Protein AF-A0A813Q2K4-F1 (afdb_monomer_lite)

Secondary structure (DSSP, 8-state):
-------HHHHHHHHHHHHHHHHHHHHHHHHHHHHHHHHHHHHHHHHT---------------------------GGGGHHHHHHHHHHHHHHHHS---EEEEEETTEEEEEETT--STT-TTSHHHHHHHHHHHHHHHS-S--TT--EEEEEEE-S--HHHHHHHHHHHHHHHHHTT-EEEES---TTSTTT-S-SSGGGTB--S-SS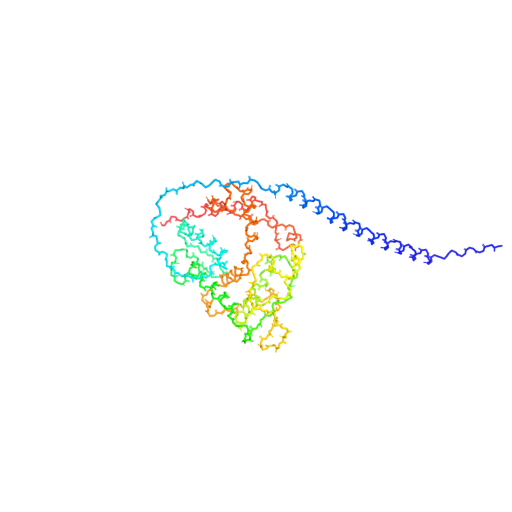PPPS---SSSEEEEEE-GGGTTSPPPPGGGTTS-HHHHHHHHHHHHT-B-HHHHHHHHHHHHHH-SSSSGGGS-S--------THHHHTTSSS----HHHHHHHHHHHHHHTT----

pLDDT: mean 76.27, std 19.66, range [30.8, 98.38]

Organism: NCBI:txid392033

Radius of gyration: 27.48 Å; chains: 1; bounding box: 52×114×57 Å

Foldseek 3Di:
DDDDDDPPVVVVVVVVVVVVVVVVVVVVVVVVVVVVVVVVVVVVVVVVDDDDDDDDDDDDDDDDDDPPDDDPPDPCVLCVLVVVVPVLVVVVLVVPPFDWDWDDDDVDIDIQGSPPPDPLRCPDPVLLVVLLVVQQCLQEPPDPPQFAAEEEDAADADDDVRLLLLVLQSSLVCVLVSHHYAYDASHDNCVVPDVDSDPCVFAPGSHPDDDDPDADPPRYHYDYSDPPPLPDGRHDPSCPSPDSVSSSVSSSCSRNHGDPVNVVVVLVVQLVPDVVSGPSVVPPDDDDDFDDDPCVVVCVDVDRDDPVVVVVVVVCVVVVVPPDDD

Structure (mmCIF, N/CA/C/O backbone):
data_AF-A0A813Q2K4-F1
#
_entry.id   AF-A0A813Q2K4-F1
#
loop_
_atom_site.group_PDB
_atom_site.id
_atom_site.type_symbol
_atom_site.label_atom_id
_atom_site.label_alt_id
_atom_site.label_comp_id
_atom_site.label_asym_id
_atom_site.label_entity_id
_atom_site.label_seq_id
_atom_site.pdbx_PDB_ins_code
_atom_site.Cartn_x
_atom_site.Cartn_y
_atom_site.Cartn_z
_atom_site.occupancy
_atom_site.B_iso_or_equiv
_atom_site.auth_seq_id
_atom_site.auth_comp_id
_atom_site.auth_asym_id
_atom_site.auth_atom_id
_atom_site.pdbx_PDB_model_num
ATOM 1 N N . MET A 1 1 ? 4.655 83.644 -8.625 1.00 42.28 1 MET A N 1
ATOM 2 C CA . MET A 1 1 ? 5.611 82.621 -8.145 1.00 42.28 1 MET A CA 1
ATOM 3 C C . MET A 1 1 ? 4.819 81.342 -7.860 1.00 42.28 1 MET A C 1
ATOM 5 O O . MET A 1 1 ? 4.128 81.280 -6.854 1.00 42.28 1 MET A O 1
ATOM 9 N N . LYS A 1 2 ? 4.756 80.390 -8.806 1.00 43.19 2 LYS A N 1
ATOM 10 C CA . LYS A 1 2 ? 3.953 79.158 -8.662 1.00 43.19 2 LYS A CA 1
ATOM 11 C C . LYS A 1 2 ? 4.807 78.075 -7.997 1.00 43.19 2 LYS A C 1
ATOM 13 O O . LYS A 1 2 ? 5.746 77.581 -8.610 1.00 43.19 2 LYS A O 1
ATOM 18 N N . TYR A 1 3 ? 4.485 77.729 -6.753 1.00 45.16 3 TYR A N 1
ATOM 19 C CA . TYR A 1 3 ? 5.110 76.622 -6.030 1.00 45.16 3 TYR A CA 1
ATOM 20 C C . TYR A 1 3 ? 4.534 75.290 -6.519 1.00 45.16 3 TYR A C 1
ATOM 22 O O . TYR A 1 3 ? 3.361 74.994 -6.309 1.00 45.16 3 TYR A O 1
ATOM 30 N N . PHE A 1 4 ? 5.369 74.483 -7.172 1.00 54.16 4 PHE A N 1
ATOM 31 C CA . PHE A 1 4 ? 5.045 73.111 -7.556 1.00 54.16 4 PHE A CA 1
ATOM 32 C C . PHE A 1 4 ? 5.663 72.167 -6.518 1.00 54.16 4 PHE A C 1
ATOM 34 O O . PHE A 1 4 ? 6.832 71.793 -6.607 1.00 54.16 4 PHE A O 1
ATOM 41 N N . ILE A 1 5 ? 4.899 71.822 -5.480 1.00 54.41 5 ILE A N 1
ATOM 42 C CA . ILE A 1 5 ? 5.336 70.864 -4.456 1.00 54.41 5 ILE A CA 1
ATOM 43 C C . ILE A 1 5 ? 5.187 69.456 -5.040 1.00 54.41 5 ILE A C 1
ATOM 45 O O . ILE A 1 5 ? 4.099 68.888 -5.113 1.00 54.41 5 ILE A O 1
ATOM 49 N N . ARG A 1 6 ? 6.305 68.892 -5.501 1.00 56.72 6 ARG A N 1
ATOM 50 C CA . ARG A 1 6 ? 6.376 67.538 -6.060 1.00 56.72 6 ARG A CA 1
ATOM 51 C C . ARG A 1 6 ? 6.366 66.513 -4.922 1.00 56.72 6 ARG A C 1
ATOM 53 O O . ARG A 1 6 ? 7.401 66.214 -4.330 1.00 56.72 6 ARG A O 1
ATOM 60 N N . ASN A 1 7 ? 5.188 65.977 -4.616 1.00 69.12 7 ASN A N 1
ATOM 61 C CA . ASN A 1 7 ? 4.985 65.018 -3.531 1.00 69.12 7 ASN A CA 1
ATOM 62 C C . ASN A 1 7 ? 5.489 63.609 -3.919 1.00 69.12 7 ASN A C 1
ATOM 64 O O . ASN A 1 7 ? 4.742 62.776 -4.434 1.00 69.12 7 ASN A O 1
ATOM 68 N N . ARG A 1 8 ? 6.787 63.347 -3.701 1.00 78.12 8 ARG A N 1
ATOM 69 C CA . ARG A 1 8 ? 7.452 62.064 -4.022 1.00 78.12 8 ARG A CA 1
ATOM 70 C C . ARG A 1 8 ? 6.848 60.853 -3.293 1.00 78.12 8 ARG A C 1
ATOM 72 O O . ARG A 1 8 ? 6.952 59.738 -3.797 1.00 78.12 8 ARG A O 1
ATOM 79 N N . SER A 1 9 ? 6.193 61.066 -2.150 1.00 83.25 9 SER A N 1
ATOM 80 C CA . SER A 1 9 ? 5.537 59.997 -1.383 1.00 83.25 9 SER A CA 1
ATOM 81 C C . SER A 1 9 ? 4.355 59.391 -2.149 1.00 83.25 9 SER A C 1
ATOM 83 O O . SER A 1 9 ? 4.248 58.172 -2.282 1.00 83.25 9 SER A O 1
ATOM 85 N N . LEU A 1 10 ? 3.531 60.245 -2.766 1.00 82.81 10 LEU A N 1
ATOM 86 C CA . LEU A 1 10 ? 2.354 59.811 -3.516 1.00 82.81 10 LEU A CA 1
ATOM 87 C C . LEU A 1 10 ? 2.738 58.992 -4.760 1.00 82.81 10 LEU A C 1
ATOM 89 O O . LEU A 1 10 ? 2.108 57.979 -5.051 1.00 82.81 10 LEU A O 1
ATOM 93 N N . GLN A 1 11 ? 3.819 59.372 -5.453 1.00 85.56 11 GLN A N 1
ATOM 94 C CA . GLN A 1 11 ? 4.309 58.620 -6.616 1.00 85.56 11 GLN A CA 1
ATOM 95 C C . GLN A 1 11 ? 4.786 57.207 -6.246 1.00 85.56 11 GLN A C 1
ATOM 97 O O . GLN A 1 11 ? 4.510 56.263 -6.979 1.00 85.56 11 GLN A O 1
ATOM 102 N N . SER A 1 12 ? 5.447 57.037 -5.097 1.00 88.00 12 SER A N 1
ATOM 103 C CA . SER A 1 12 ? 5.912 55.721 -4.632 1.00 88.00 12 SER A CA 1
ATOM 104 C C . SER A 1 12 ? 4.751 54.775 -4.300 1.00 88.00 12 SER A C 1
ATOM 106 O O . SER A 1 12 ? 4.778 53.598 -4.661 1.00 88.00 12 SER A O 1
ATOM 108 N N . ILE A 1 13 ? 3.692 55.296 -3.670 1.00 90.56 13 ILE A N 1
ATOM 109 C CA . ILE A 1 13 ? 2.489 54.517 -3.341 1.00 90.56 13 ILE A CA 1
ATOM 110 C C . ILE A 1 13 ? 1.765 54.075 -4.618 1.00 90.56 13 ILE A C 1
ATOM 112 O O . ILE A 1 13 ? 1.424 52.901 -4.750 1.00 90.56 13 ILE A O 1
ATOM 116 N N . ILE A 1 14 ? 1.600 54.982 -5.585 1.00 91.94 14 ILE A N 1
ATOM 117 C CA . ILE A 1 14 ? 0.951 54.674 -6.867 1.00 91.94 14 ILE A CA 1
ATOM 118 C C . ILE A 1 14 ? 1.717 53.575 -7.620 1.00 91.94 14 ILE A C 1
ATOM 120 O O . ILE A 1 14 ? 1.101 52.628 -8.101 1.00 91.94 14 ILE A O 1
ATOM 124 N N . ILE A 1 15 ? 3.054 53.636 -7.661 1.00 93.25 15 ILE A N 1
ATOM 125 C CA . ILE A 1 15 ? 3.877 52.612 -8.328 1.00 93.25 15 ILE A CA 1
ATOM 126 C C . ILE A 1 15 ? 3.690 51.233 -7.681 1.00 93.25 15 ILE A C 1
ATOM 128 O O . ILE A 1 15 ? 3.542 50.241 -8.393 1.00 93.25 15 ILE A O 1
ATOM 132 N N . LYS A 1 16 ? 3.647 51.153 -6.344 1.00 91.94 16 LYS A N 1
ATOM 133 C CA . LYS A 1 16 ? 3.439 49.879 -5.635 1.00 91.94 16 LYS A CA 1
ATOM 134 C C . LYS A 1 16 ? 2.059 49.275 -5.902 1.00 91.94 16 LYS A C 1
ATOM 136 O O . LYS A 1 16 ? 1.962 48.066 -6.091 1.00 91.94 16 LYS A O 1
ATOM 141 N N . ILE A 1 17 ? 1.015 50.104 -5.958 1.00 93.94 17 ILE A N 1
ATOM 142 C CA . ILE A 1 17 ? -0.349 49.652 -6.276 1.00 93.94 17 ILE A CA 1
ATOM 143 C C . ILE A 1 17 ? -0.414 49.120 -7.712 1.00 93.94 17 ILE A C 1
ATOM 145 O O . ILE A 1 17 ? -0.956 48.040 -7.937 1.00 93.94 17 ILE A O 1
ATOM 149 N N . ILE A 1 18 ? 0.191 49.829 -8.670 1.00 95.50 18 ILE A N 1
ATOM 150 C CA . ILE A 1 18 ? 0.232 49.402 -10.075 1.00 95.50 18 ILE A CA 1
ATOM 151 C C . ILE A 1 18 ? 0.963 48.060 -10.215 1.00 95.50 18 ILE A C 1
ATOM 153 O O . ILE A 1 18 ? 0.447 47.155 -10.864 1.00 95.50 18 ILE A O 1
ATOM 157 N N . PHE A 1 19 ? 2.118 47.887 -9.562 1.00 93.88 19 PHE A N 1
ATOM 158 C CA . PHE A 1 19 ? 2.844 46.611 -9.582 1.00 93.88 19 PHE A CA 1
ATOM 159 C C . PHE A 1 19 ? 2.038 45.460 -8.966 1.00 93.88 19 PHE A C 1
ATOM 161 O O . PHE A 1 19 ? 2.040 44.356 -9.509 1.00 93.88 19 PHE A O 1
ATOM 168 N N . GLY A 1 20 ? 1.321 45.716 -7.867 1.00 93.94 20 GLY A N 1
ATOM 169 C CA . GLY A 1 20 ? 0.436 44.728 -7.249 1.00 93.94 20 GLY A CA 1
ATOM 170 C C . GLY A 1 20 ? -0.695 44.289 -8.183 1.00 93.94 20 GLY A C 1
ATOM 171 O O . GLY A 1 20 ? -0.925 43.093 -8.343 1.00 93.94 20 GLY A O 1
ATOM 172 N N . LEU A 1 21 ? -1.349 45.245 -8.852 1.00 94.56 21 LEU A N 1
ATOM 173 C CA . LEU A 1 21 ? -2.427 44.966 -9.804 1.00 94.56 21 LEU A CA 1
ATOM 174 C C . LEU A 1 21 ? -1.933 44.202 -11.037 1.00 94.56 21 LEU A C 1
ATOM 176 O O . LEU A 1 21 ? -2.581 43.246 -11.452 1.00 94.56 21 LEU A O 1
ATOM 180 N N . ILE A 1 22 ? -0.774 44.569 -11.593 1.00 95.56 22 ILE A N 1
ATOM 181 C CA . ILE A 1 22 ? -0.186 43.857 -12.738 1.00 95.56 22 ILE A CA 1
ATOM 182 C C . ILE A 1 22 ? 0.143 42.410 -12.359 1.00 95.56 22 ILE A C 1
ATOM 184 O O . ILE A 1 22 ? -0.205 41.495 -13.099 1.00 95.56 22 ILE A O 1
ATOM 188 N N . SER A 1 23 ? 0.764 42.194 -11.195 1.00 92.94 23 SER A N 1
ATOM 189 C CA . SER A 1 23 ? 1.084 40.847 -10.710 1.00 92.94 23 SER A CA 1
ATOM 190 C C . SER A 1 23 ? -0.177 39.990 -10.552 1.00 92.94 23 SER A C 1
ATOM 192 O O . SER A 1 23 ? -0.227 38.859 -11.028 1.00 92.94 23 SER A O 1
ATOM 194 N N . PHE A 1 24 ? -1.234 40.558 -9.964 1.00 92.44 24 PHE A N 1
ATOM 195 C CA . PHE A 1 24 ? -2.515 39.875 -9.788 1.00 92.44 24 PHE A CA 1
ATOM 196 C C . PHE A 1 24 ? -3.165 39.491 -11.127 1.00 92.44 24 PHE A C 1
ATOM 198 O O . PHE A 1 24 ? -3.591 38.352 -11.298 1.00 92.44 24 PHE A O 1
ATOM 205 N N . VAL A 1 25 ? -3.187 40.406 -12.103 1.00 95.00 25 VAL A N 1
ATOM 206 C CA . VAL A 1 25 ? -3.738 40.132 -13.441 1.00 95.00 25 VAL A CA 1
ATOM 207 C C . VAL A 1 25 ? -2.936 39.048 -14.163 1.00 95.00 25 VAL A C 1
ATOM 209 O O . VAL A 1 25 ? -3.530 38.174 -14.786 1.00 95.00 25 VAL A O 1
ATOM 212 N N . LEU A 1 26 ? -1.604 39.061 -14.059 1.00 91.81 26 LEU A N 1
ATOM 213 C CA . LEU A 1 26 ? -0.757 38.053 -14.703 1.00 91.81 26 LEU A CA 1
ATOM 214 C C . LEU A 1 26 ? -0.994 36.645 -14.145 1.00 91.81 26 LEU A C 1
ATOM 216 O O . LEU A 1 26 ? -1.037 35.701 -14.930 1.00 91.81 26 LEU A O 1
ATOM 220 N N . VAL A 1 27 ? -1.198 36.502 -12.831 1.00 90.81 27 VAL A N 1
ATOM 221 C CA . VAL A 1 27 ? -1.543 35.208 -12.212 1.00 90.81 27 VAL A CA 1
ATOM 222 C C . VAL A 1 27 ? -2.887 34.701 -12.740 1.00 90.81 27 VAL A C 1
ATOM 224 O O . VAL A 1 27 ? -2.963 33.578 -13.225 1.00 90.81 27 VAL A O 1
ATOM 227 N N . PHE A 1 28 ? -3.916 35.554 -12.756 1.00 90.31 28 PHE A N 1
ATOM 228 C CA . PHE A 1 28 ? -5.240 35.175 -13.264 1.00 90.31 28 PHE A CA 1
ATOM 229 C C . PHE A 1 28 ? -5.233 34.794 -14.749 1.00 90.31 28 PHE A C 1
ATOM 231 O O . PHE A 1 28 ? -5.883 33.828 -15.141 1.00 90.31 28 PHE A O 1
ATOM 238 N N . VAL A 1 29 ? -4.500 35.536 -15.587 1.00 92.81 29 VAL A N 1
ATOM 239 C CA . VAL A 1 29 ? -4.374 35.214 -17.017 1.00 92.81 29 VAL A CA 1
ATOM 240 C C . VAL A 1 29 ? -3.631 33.895 -17.210 1.00 92.81 29 VAL A C 1
ATOM 242 O O . VAL A 1 29 ? -4.026 33.097 -18.055 1.00 92.81 29 VAL A O 1
ATOM 245 N N . PHE A 1 30 ? -2.581 33.639 -16.428 1.00 90.75 30 PHE A N 1
ATOM 246 C CA . PHE A 1 30 ? -1.831 32.390 -16.510 1.00 90.75 30 PHE A CA 1
ATOM 247 C C . PHE A 1 30 ? -2.684 31.179 -16.108 1.00 90.75 30 PHE A C 1
ATOM 249 O O . PHE A 1 30 ? -2.728 30.203 -16.855 1.00 90.75 30 PHE A O 1
ATOM 256 N N . ASP A 1 31 ? -3.425 31.273 -15.001 1.00 84.44 31 ASP A N 1
ATOM 257 C CA . ASP A 1 31 ? -4.338 30.214 -14.552 1.00 84.44 31 ASP A CA 1
ATOM 258 C C . ASP A 1 31 ? -5.446 29.949 -15.586 1.00 84.44 31 ASP A C 1
ATOM 260 O O . ASP A 1 31 ? -5.728 28.797 -15.916 1.00 84.44 31 ASP A O 1
ATOM 264 N N . PHE A 1 32 ? -6.016 31.005 -16.179 1.00 88.19 32 PHE A N 1
ATOM 265 C CA . PHE A 1 32 ? -7.025 30.882 -17.236 1.00 88.19 32 PHE A CA 1
ATOM 266 C C . PHE A 1 32 ? -6.475 30.214 -18.508 1.00 88.19 32 PHE A C 1
ATOM 268 O O . PHE A 1 32 ? -7.148 29.386 -19.126 1.00 88.19 32 PHE A O 1
ATOM 275 N N . LEU A 1 33 ? -5.243 30.545 -18.911 1.00 85.19 33 LEU A N 1
ATOM 276 C CA . LEU A 1 33 ? -4.597 29.926 -20.073 1.00 85.19 33 LEU A CA 1
ATOM 277 C C . LEU A 1 33 ? -4.276 28.444 -19.833 1.00 85.19 33 LEU A C 1
ATOM 279 O O . LEU A 1 33 ? -4.423 27.638 -20.755 1.00 85.19 33 LEU A O 1
ATOM 283 N N . LEU A 1 34 ? -3.876 28.075 -18.613 1.00 79.75 34 LEU A N 1
ATOM 284 C CA . LEU A 1 34 ? -3.659 26.676 -18.242 1.00 79.75 34 LEU A CA 1
ATOM 285 C C . LEU A 1 34 ? -4.965 25.870 -18.262 1.00 79.75 34 LEU A C 1
ATOM 287 O O . LEU A 1 34 ? -4.982 24.774 -18.822 1.00 79.75 34 LEU A O 1
ATOM 291 N N . ASP A 1 35 ? -6.055 26.422 -17.727 1.00 75.12 35 ASP A N 1
ATOM 292 C CA . ASP A 1 35 ? -7.365 25.757 -17.699 1.00 75.12 35 ASP A CA 1
ATOM 293 C C . ASP A 1 35 ? -7.959 25.579 -19.112 1.00 75.12 35 ASP A C 1
ATOM 295 O O . ASP A 1 35 ? -8.450 24.508 -19.477 1.00 75.12 35 ASP A O 1
ATOM 299 N N . SER A 1 36 ? -7.819 26.596 -19.971 1.00 71.81 36 SER A N 1
ATOM 300 C CA . SER A 1 36 ? -8.251 26.530 -21.375 1.00 71.81 36 SER A CA 1
ATOM 301 C C . SER A 1 36 ? -7.486 25.461 -22.176 1.00 71.81 36 SER A C 1
ATOM 303 O O . SER A 1 36 ? -8.092 24.647 -22.877 1.00 71.81 36 SER A O 1
ATOM 305 N N . SER A 1 37 ? -6.159 25.393 -22.008 1.00 73.56 37 SER A N 1
ATOM 306 C CA . SER A 1 37 ? -5.303 24.381 -22.651 1.00 73.56 37 SER A CA 1
ATOM 307 C C . SER A 1 37 ? -5.659 22.950 -22.214 1.00 73.56 37 SER A C 1
ATOM 309 O O . SER A 1 37 ? -5.680 22.012 -23.022 1.00 73.56 37 SER A O 1
ATOM 311 N N . PHE A 1 38 ? -6.008 22.776 -20.936 1.00 61.88 38 PHE A N 1
ATOM 312 C CA . PHE A 1 38 ? -6.406 21.481 -20.389 1.00 61.88 38 PHE A CA 1
ATOM 313 C C . PHE A 1 38 ? -7.757 21.007 -20.953 1.00 61.88 38 PHE A C 1
ATOM 315 O O . PHE A 1 38 ? -7.893 19.850 -21.363 1.00 61.88 38 PHE A O 1
ATOM 322 N N . ASN A 1 39 ? -8.736 21.910 -21.070 1.00 59.56 39 ASN A N 1
ATOM 323 C CA . ASN A 1 39 ? -10.050 21.604 -21.642 1.00 59.56 39 ASN A CA 1
ATOM 324 C C . ASN A 1 39 ? -9.992 21.268 -23.142 1.00 59.56 39 ASN A C 1
ATOM 326 O O . ASN A 1 39 ? -10.680 20.348 -23.598 1.00 59.56 39 ASN A O 1
ATOM 330 N N . GLU A 1 40 ? -9.139 21.947 -23.918 1.00 58.91 40 GLU A N 1
ATOM 331 C CA . GLU A 1 40 ? -8.972 21.638 -25.344 1.00 58.91 40 GLU A CA 1
ATOM 332 C C . GLU A 1 40 ? -8.347 20.248 -25.560 1.00 58.91 40 GLU A C 1
ATOM 334 O O . GLU A 1 40 ? -8.751 19.509 -26.464 1.00 58.91 40 GLU A O 1
ATOM 339 N N . THR A 1 41 ? -7.416 19.851 -24.689 1.00 55.78 41 THR A N 1
ATOM 340 C CA . THR A 1 41 ? -6.766 18.534 -24.748 1.00 55.78 41 THR A CA 1
ATOM 341 C C . THR A 1 41 ? -7.748 17.410 -24.394 1.00 55.78 41 THR A C 1
ATOM 343 O O . THR A 1 41 ? -7.806 16.398 -25.095 1.00 55.78 41 THR A O 1
ATOM 346 N N . ASN A 1 42 ? -8.594 17.607 -23.378 1.00 47.47 42 ASN A N 1
ATOM 347 C CA . ASN A 1 42 ? -9.595 16.615 -22.973 1.00 47.47 42 ASN A CA 1
ATOM 348 C C . ASN A 1 42 ? -10.715 16.419 -24.010 1.00 47.47 42 ASN A C 1
ATOM 350 O O . ASN A 1 42 ? -11.166 15.288 -24.211 1.00 47.47 42 ASN A O 1
ATOM 354 N N . SER A 1 43 ? -11.141 17.472 -24.721 1.00 45.91 43 SER A N 1
ATOM 355 C CA . SER A 1 43 ? -12.192 17.329 -25.746 1.00 45.91 43 SER A CA 1
ATOM 356 C C . SER A 1 43 ? -11.717 16.537 -26.975 1.00 45.91 43 SER A C 1
ATOM 358 O O . SER A 1 43 ? -12.464 15.712 -27.507 1.00 45.91 43 SER A O 1
ATOM 360 N N . LYS A 1 44 ? -10.447 16.700 -27.377 1.00 45.94 44 LYS A N 1
ATOM 361 C CA . LYS A 1 44 ? -9.839 15.936 -28.481 1.00 45.94 44 LYS A CA 1
ATOM 362 C C . LYS A 1 44 ? -9.672 14.453 -28.139 1.00 45.94 44 LYS A C 1
ATOM 364 O O . LYS A 1 44 ? -9.831 13.609 -29.018 1.00 45.94 44 LYS A O 1
ATOM 369 N N . ILE A 1 45 ? -9.419 14.126 -26.871 1.00 46.81 45 ILE A N 1
ATOM 370 C CA . ILE A 1 45 ? -9.319 12.735 -26.400 1.00 46.81 45 ILE A CA 1
ATOM 371 C C . ILE A 1 45 ? -10.696 12.051 -26.403 1.00 46.81 45 ILE A C 1
ATOM 373 O O . ILE A 1 45 ? -10.805 10.904 -26.834 1.00 46.81 45 ILE A O 1
ATOM 377 N N . HIS A 1 46 ? -11.763 12.757 -26.016 1.00 41.97 46 HIS A N 1
ATOM 378 C CA . HIS A 1 46 ? -13.124 12.207 -26.038 1.00 41.97 46 HIS A CA 1
ATOM 379 C C . HIS A 1 46 ? -13.684 11.987 -27.454 1.00 41.97 46 HIS A C 1
ATOM 381 O O . HIS A 1 46 ? -14.428 11.032 -27.667 1.00 41.97 46 HIS A O 1
ATOM 387 N N . LEU A 1 47 ? -13.303 12.812 -28.436 1.00 41.25 47 LEU A N 1
ATOM 388 C CA . LEU A 1 47 ? -13.718 12.645 -29.838 1.00 41.25 47 LEU A CA 1
ATOM 389 C C . LEU A 1 47 ? -13.007 11.488 -30.560 1.00 41.25 47 LEU A C 1
ATOM 391 O O . LEU A 1 47 ? -13.554 10.942 -31.515 1.00 41.25 47 LEU A O 1
ATOM 395 N N . ALA A 1 48 ? -11.822 11.080 -30.099 1.00 40.97 48 ALA A N 1
ATOM 396 C CA . ALA A 1 48 ? -11.098 9.932 -30.651 1.00 40.97 48 ALA A CA 1
ATOM 397 C C . ALA A 1 48 ? -11.565 8.577 -30.078 1.00 40.97 48 ALA A C 1
ATOM 399 O O . ALA A 1 48 ? -11.174 7.526 -30.583 1.00 40.97 48 ALA A O 1
ATOM 400 N N . LEU A 1 49 ? -12.396 8.590 -29.030 1.00 42.31 49 LEU A N 1
ATOM 401 C CA . LEU A 1 49 ? -12.798 7.407 -28.270 1.00 42.31 49 LEU A CA 1
ATOM 402 C C . LEU A 1 49 ? -14.329 7.325 -28.156 1.00 42.31 49 LEU A C 1
ATOM 404 O O . LEU A 1 49 ? -14.913 7.490 -27.086 1.00 42.31 49 LEU A O 1
ATOM 408 N N . SER A 1 50 ? -15.003 7.028 -29.268 1.00 30.80 50 SER A N 1
ATOM 409 C CA . SER A 1 50 ? -16.336 6.413 -29.230 1.00 30.80 50 SER A CA 1
ATOM 410 C C . SER A 1 50 ? -16.490 5.347 -30.317 1.00 30.80 50 SER A C 1
ATOM 412 O O . SER A 1 50 ? -15.947 5.506 -31.410 1.00 30.80 50 SER A O 1
ATOM 414 N N . PRO A 1 51 ? -17.143 4.213 -30.007 1.00 47.03 51 PRO A N 1
ATOM 415 C CA . PRO A 1 51 ? -16.664 2.908 -30.438 1.00 47.03 51 PRO A CA 1
ATOM 416 C C . PRO A 1 51 ? -17.540 2.293 -31.528 1.00 47.03 51 PRO A C 1
ATOM 418 O O . PRO A 1 51 ? -18.762 2.407 -31.511 1.00 47.03 51 PRO A O 1
ATOM 421 N N . ASN A 1 52 ? -16.915 1.529 -32.419 1.00 33.84 52 ASN A N 1
ATOM 422 C CA . ASN A 1 52 ? -17.611 0.521 -33.209 1.00 33.84 52 ASN A CA 1
ATOM 423 C C . ASN A 1 52 ? -16.776 -0.761 -33.169 1.00 33.84 52 ASN A C 1
ATOM 425 O O . ASN A 1 52 ? -16.006 -1.060 -34.077 1.00 33.84 52 ASN A O 1
ATOM 429 N N . ILE A 1 53 ? -16.857 -1.480 -32.048 1.00 38.28 53 ILE A N 1
ATOM 430 C CA . ILE A 1 53 ? -16.249 -2.804 -31.912 1.00 38.28 53 ILE A CA 1
ATOM 431 C C . ILE A 1 53 ? -17.381 -3.788 -31.639 1.00 38.28 53 ILE A C 1
ATOM 433 O O . ILE A 1 53 ? -17.783 -4.017 -30.500 1.00 38.28 53 ILE A O 1
ATOM 437 N N . GLN A 1 54 ? -17.907 -4.361 -32.721 1.00 37.69 54 GLN A N 1
ATOM 438 C CA . GLN A 1 54 ? -18.623 -5.627 -32.661 1.00 37.69 54 GLN A CA 1
ATOM 439 C C . GLN A 1 54 ? -17.611 -6.718 -32.293 1.00 37.69 54 GLN A C 1
ATOM 441 O O . GLN A 1 54 ? -16.710 -7.039 -33.069 1.00 37.69 54 GLN A O 1
ATOM 446 N N . LEU A 1 55 ? -17.739 -7.263 -31.084 1.00 34.47 55 LEU A N 1
ATOM 447 C CA . LEU A 1 55 ? -16.956 -8.408 -30.636 1.00 34.47 55 LEU A CA 1
ATOM 448 C C . LEU A 1 55 ? -17.431 -9.665 -31.381 1.00 34.47 55 LEU A C 1
ATOM 450 O O . LEU A 1 55 ? -18.522 -10.175 -31.133 1.00 34.47 55 LEU A O 1
ATOM 454 N N . ASN A 1 56 ? -16.590 -10.189 -32.273 1.00 34.66 56 ASN A N 1
ATOM 455 C CA . ASN A 1 56 ? -16.746 -11.533 -32.821 1.00 34.66 56 ASN A CA 1
ATOM 456 C C . ASN A 1 56 ? -16.437 -12.564 -31.726 1.00 34.66 56 ASN A C 1
ATOM 458 O O . ASN A 1 56 ? -15.277 -12.799 -31.386 1.00 34.66 56 ASN A O 1
ATOM 462 N N . GLN A 1 57 ? -17.474 -13.210 -31.194 1.00 37.75 57 GLN A N 1
ATOM 463 C CA . GLN A 1 57 ? -17.339 -14.435 -30.410 1.00 37.75 57 GLN A CA 1
ATOM 464 C C . GLN A 1 57 ? -16.912 -15.577 -31.336 1.00 37.75 57 GLN A C 1
ATOM 466 O O . GLN A 1 57 ? -17.722 -16.131 -32.078 1.00 37.75 57 GLN A O 1
ATOM 471 N N . ARG A 1 58 ? -15.633 -15.958 -31.288 1.00 32.00 58 ARG A N 1
ATOM 472 C CA . ARG A 1 58 ? -15.168 -17.214 -31.880 1.00 32.00 58 ARG A CA 1
ATOM 473 C C . ARG A 1 58 ? -15.014 -18.244 -30.767 1.00 32.00 58 ARG A C 1
ATOM 475 O O . ARG A 1 58 ? -14.093 -18.166 -29.964 1.00 32.00 58 ARG A O 1
ATOM 482 N N . SER A 1 59 ? -15.959 -19.180 -30.727 1.00 40.31 59 SER A N 1
ATOM 483 C CA . SER A 1 59 ? -15.930 -20.353 -29.853 1.00 40.31 59 SER A CA 1
ATOM 484 C C . SER A 1 59 ? -14.676 -21.186 -30.118 1.00 40.31 59 SER A C 1
ATOM 486 O O . SER A 1 59 ? -14.500 -21.701 -31.222 1.00 40.31 59 SER A O 1
ATOM 488 N N . SER A 1 60 ? -13.830 -21.350 -29.103 1.00 36.91 60 SER A N 1
ATOM 489 C CA . SER A 1 60 ? -12.827 -22.413 -29.045 1.00 36.91 60 SER A CA 1
ATOM 490 C C . SER A 1 60 ? -13.334 -23.511 -28.115 1.00 36.91 60 SER A C 1
ATOM 492 O O . SER A 1 60 ? -13.293 -23.394 -26.892 1.00 36.91 60 SER A O 1
ATOM 494 N N . THR A 1 61 ? -13.849 -24.575 -28.717 1.00 38.62 61 THR A N 1
ATOM 495 C CA . THR A 1 61 ? -14.169 -25.841 -28.061 1.00 38.62 61 THR A CA 1
ATOM 496 C C . THR A 1 61 ? -12.898 -26.635 -27.760 1.00 38.62 61 THR A C 1
ATOM 498 O O . THR A 1 61 ? -12.093 -26.856 -28.663 1.00 38.62 61 THR A O 1
ATOM 501 N N . ASN A 1 62 ? -12.834 -27.140 -26.525 1.00 37.38 62 ASN A N 1
ATOM 502 C CA . ASN A 1 62 ? -12.337 -28.457 -26.094 1.00 37.38 62 ASN A CA 1
ATOM 503 C C . ASN A 1 62 ? -11.194 -28.493 -25.067 1.00 37.38 62 ASN A C 1
ATOM 505 O O . ASN A 1 62 ? -10.109 -27.957 -25.262 1.00 37.38 62 ASN A O 1
ATOM 509 N N . ASN A 1 63 ? -11.491 -29.292 -24.033 1.00 35.50 63 ASN A N 1
ATOM 510 C CA . ASN A 1 63 ? -10.644 -29.887 -22.998 1.00 35.50 63 ASN A CA 1
ATOM 511 C C . ASN A 1 63 ? -10.265 -29.019 -21.790 1.00 35.50 63 ASN A C 1
ATOM 513 O O . ASN A 1 63 ? -9.095 -28.774 -21.517 1.00 35.50 63 ASN A O 1
ATOM 517 N N . GLN A 1 64 ? -11.269 -28.691 -20.971 1.00 34.72 64 GLN A N 1
ATOM 518 C CA . GLN A 1 64 ? -11.069 -28.471 -19.536 1.00 34.72 64 GLN A CA 1
ATOM 519 C C . GLN A 1 64 ? -11.310 -29.783 -18.780 1.00 34.72 64 GLN A C 1
ATOM 521 O O . GLN A 1 64 ? -12.440 -30.258 -18.663 1.00 34.72 64 GLN A O 1
ATOM 526 N N . GLN A 1 65 ? -10.234 -30.367 -18.250 1.00 34.88 65 GLN A N 1
ATOM 527 C CA . GLN A 1 65 ? -1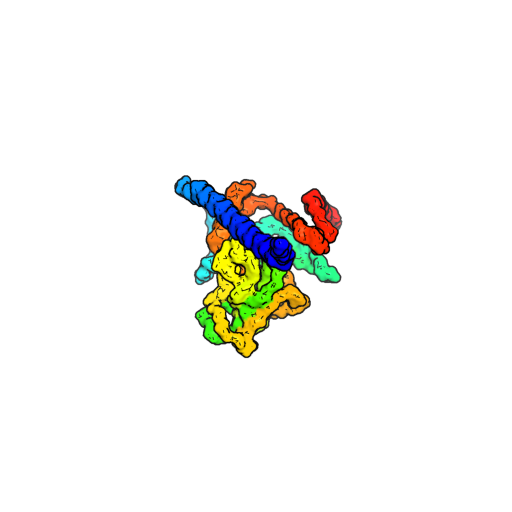0.320 -31.321 -17.147 1.00 34.88 65 GLN A CA 1
ATOM 528 C C . GLN A 1 65 ? -10.985 -30.620 -15.958 1.00 34.88 65 GLN A C 1
ATOM 530 O O . GLN A 1 65 ? -10.537 -29.555 -15.531 1.00 34.88 65 GLN A O 1
ATOM 535 N N . SER A 1 66 ? -12.064 -31.203 -15.430 1.00 35.25 66 SER A N 1
ATOM 536 C CA . SER A 1 66 ? -12.792 -30.623 -14.304 1.00 35.25 66 SER A CA 1
ATOM 537 C C . SER A 1 66 ? -11.953 -30.723 -13.028 1.00 35.25 66 SER A C 1
ATOM 539 O O . SER A 1 66 ? -11.958 -31.741 -12.330 1.00 35.25 66 SER A O 1
ATOM 541 N N . ILE A 1 67 ? -11.242 -29.652 -12.697 1.00 34.66 67 ILE A N 1
ATOM 542 C CA . ILE A 1 67 ? -10.786 -29.422 -11.331 1.00 34.66 67 ILE A CA 1
ATOM 543 C C . ILE A 1 67 ? -12.050 -29.100 -10.531 1.00 34.66 67 ILE A C 1
ATOM 545 O O . ILE A 1 67 ? -12.733 -28.115 -10.809 1.00 34.66 67 ILE A O 1
ATOM 549 N N . LYS A 1 68 ? -12.404 -29.965 -9.574 1.00 31.70 68 LYS A N 1
ATOM 550 C CA . LYS A 1 68 ? -13.501 -29.724 -8.630 1.00 31.70 68 LYS A CA 1
ATOM 551 C C . LYS A 1 68 ? -13.164 -28.487 -7.794 1.00 31.70 68 LYS A C 1
ATOM 553 O O . LYS A 1 68 ? -12.484 -28.580 -6.778 1.00 31.70 68 LYS A O 1
ATOM 558 N N . SER A 1 69 ? -13.624 -27.332 -8.262 1.00 33.31 69 SER A N 1
ATOM 559 C CA . SER A 1 69 ? -13.644 -26.078 -7.519 1.00 33.31 69 SER A CA 1
ATOM 560 C C . SER A 1 69 ? -14.537 -26.261 -6.292 1.00 33.31 69 SER A C 1
ATOM 562 O O . SER A 1 69 ? -15.710 -26.617 -6.417 1.00 33.31 69 SER A O 1
ATOM 564 N N . SER A 1 70 ? -13.972 -26.077 -5.099 1.00 34.25 70 SER A N 1
ATOM 565 C CA . SER A 1 70 ? -14.747 -25.979 -3.869 1.00 34.25 70 SER A CA 1
ATOM 566 C C . SER A 1 70 ? -15.609 -24.719 -3.944 1.00 34.25 70 SER A C 1
ATOM 568 O O . SER A 1 70 ? -15.119 -23.590 -3.937 1.00 34.25 70 SER A O 1
ATOM 570 N N . SER A 1 71 ? -16.918 -24.923 -4.054 1.00 31.73 71 SER A N 1
ATOM 571 C CA . SER A 1 71 ? -17.925 -23.871 -4.096 1.00 31.73 71 SER A CA 1
ATOM 572 C C . SER A 1 71 ? -18.060 -23.209 -2.723 1.00 31.73 71 SER A C 1
ATOM 574 O O . SER A 1 71 ? -18.918 -23.574 -1.920 1.00 31.73 71 SER A O 1
ATOM 576 N N . TYR A 1 72 ? -17.207 -22.230 -2.439 1.00 32.56 72 TYR A N 1
ATOM 577 C CA . TYR A 1 72 ? -17.545 -21.188 -1.479 1.00 32.56 72 TYR A CA 1
ATOM 578 C C . TYR A 1 72 ? -18.271 -20.082 -2.252 1.00 32.56 72 TYR A C 1
ATOM 580 O O . TYR A 1 72 ? -17.635 -19.268 -2.921 1.00 32.56 72 TYR A O 1
ATOM 588 N N . GLU A 1 73 ? -19.606 -20.075 -2.189 1.00 31.06 73 GLU A N 1
ATOM 589 C CA . GLU A 1 73 ? -20.446 -18.941 -2.604 1.00 31.06 73 GLU A CA 1
ATOM 590 C C . GLU A 1 73 ? -20.160 -17.752 -1.678 1.00 31.06 73 GLU A C 1
ATOM 592 O O . GLU A 1 73 ? -20.853 -17.494 -0.697 1.00 31.06 73 GLU A O 1
ATOM 597 N N . TYR A 1 74 ? -19.069 -17.046 -1.954 1.00 39.38 74 TYR A N 1
ATOM 598 C CA . TYR A 1 74 ? -18.754 -15.768 -1.338 1.00 39.38 74 TYR A CA 1
ATOM 599 C C . TYR A 1 74 ? -19.041 -14.671 -2.358 1.00 39.38 74 TYR A C 1
ATOM 601 O O . TYR A 1 74 ? -18.714 -14.819 -3.537 1.00 39.38 74 TYR A O 1
ATOM 609 N N . ASN A 1 75 ? -19.661 -13.577 -1.914 1.00 37.47 75 ASN A N 1
ATOM 610 C CA . ASN A 1 75 ? -20.022 -12.442 -2.760 1.00 37.47 75 ASN A CA 1
ATOM 611 C C . ASN A 1 75 ? -18.732 -11.798 -3.311 1.00 37.47 75 ASN A C 1
ATOM 613 O O . ASN A 1 75 ? -18.049 -11.024 -2.640 1.00 37.47 75 ASN A O 1
ATOM 617 N N . SER A 1 76 ? -18.325 -12.255 -4.495 1.00 37.09 76 SER A N 1
ATOM 618 C CA . SER A 1 76 ? -16.938 -12.232 -4.970 1.00 37.09 76 SER A CA 1
ATOM 619 C C . SER A 1 76 ? -16.486 -10.877 -5.498 1.00 37.09 76 SER A C 1
ATOM 621 O O . SER A 1 76 ? -15.294 -10.703 -5.724 1.00 37.09 76 SER A O 1
ATOM 623 N N . THR A 1 77 ? -17.394 -9.907 -5.642 1.00 40.38 77 THR A N 1
ATOM 624 C CA . THR A 1 77 ? -17.180 -8.582 -6.254 1.00 40.38 77 THR A CA 1
ATOM 625 C C . THR A 1 77 ? -16.084 -7.741 -5.592 1.00 40.38 77 THR A C 1
ATOM 627 O O . THR A 1 77 ? -15.393 -7.002 -6.288 1.00 40.38 77 THR A O 1
ATOM 630 N N . HIS A 1 78 ? -15.829 -7.900 -4.291 1.00 42.06 78 HIS A N 1
ATOM 631 C CA . HIS A 1 78 ? -14.816 -7.107 -3.572 1.00 42.06 78 HIS A CA 1
ATOM 632 C C . HIS A 1 78 ? -13.403 -7.710 -3.562 1.00 42.06 78 HIS A C 1
ATOM 634 O O . HIS A 1 78 ? -12.457 -7.035 -3.158 1.00 42.06 78 HIS A O 1
ATOM 640 N N . LEU A 1 79 ? -13.248 -8.953 -4.029 1.00 42.91 79 LEU A N 1
ATOM 641 C CA . LEU A 1 79 ? -11.957 -9.634 -4.153 1.00 42.91 79 LEU A CA 1
ATOM 642 C C . LEU A 1 79 ? -11.443 -9.660 -5.597 1.00 42.91 79 LEU A C 1
ATOM 644 O O . LEU A 1 79 ? -10.402 -10.249 -5.831 1.00 42.91 79 LEU A O 1
ATOM 648 N N . TRP A 1 80 ? -12.105 -9.024 -6.573 1.00 35.16 80 TRP A N 1
ATOM 649 C CA . TRP A 1 80 ? -11.702 -9.111 -7.990 1.00 35.16 80 TRP A CA 1
ATOM 650 C C . TRP A 1 80 ? -10.293 -8.587 -8.277 1.00 35.16 80 TRP A C 1
ATOM 652 O O . TRP A 1 80 ? -9.590 -9.186 -9.085 1.00 35.16 80 TRP A O 1
ATOM 662 N N . SER A 1 81 ? -9.849 -7.522 -7.599 1.00 40.12 81 SER A N 1
ATOM 663 C CA . SER A 1 81 ? -8.478 -7.011 -7.760 1.00 40.12 81 SER A CA 1
ATOM 664 C C . SER A 1 81 ? -7.428 -7.983 -7.221 1.00 40.12 81 SER A C 1
ATOM 666 O O . SER A 1 81 ? -6.304 -7.993 -7.708 1.00 40.12 81 SER A O 1
ATOM 668 N N . MET A 1 82 ? -7.803 -8.796 -6.228 1.00 37.75 82 MET A N 1
ATOM 669 C CA . MET A 1 82 ? -6.991 -9.912 -5.766 1.00 37.75 82 MET A CA 1
ATOM 670 C C . MET A 1 82 ? -7.126 -11.084 -6.726 1.00 37.75 82 MET A C 1
ATOM 672 O O . MET A 1 82 ? -6.131 -11.467 -7.294 1.00 37.75 82 MET A O 1
ATOM 676 N N . ARG A 1 83 ? -8.332 -11.548 -7.061 1.00 38.44 83 ARG A N 1
ATOM 677 C CA . ARG A 1 83 ? -8.573 -12.704 -7.934 1.00 38.44 83 ARG A CA 1
ATOM 678 C C . ARG A 1 83 ? -7.861 -12.637 -9.292 1.00 38.44 83 ARG A C 1
ATOM 680 O O . ARG A 1 83 ? -7.332 -13.649 -9.730 1.00 38.44 83 ARG A O 1
ATOM 687 N N . LEU A 1 84 ? -7.822 -11.473 -9.947 1.00 40.88 84 LEU A N 1
ATOM 688 C CA . LEU A 1 84 ? -7.092 -11.289 -11.214 1.00 40.88 84 LEU A CA 1
ATOM 689 C C . LEU A 1 84 ? -5.572 -11.296 -11.020 1.00 40.88 84 LEU A C 1
ATOM 691 O O . LEU A 1 84 ? -4.857 -11.897 -11.816 1.00 40.88 84 LEU A O 1
ATOM 695 N N . ALA A 1 85 ? -5.080 -10.673 -9.945 1.00 47.59 85 ALA A N 1
ATOM 696 C CA . ALA A 1 85 ? -3.686 -10.818 -9.554 1.00 47.59 85 ALA A CA 1
ATOM 697 C C . ALA A 1 85 ? -3.385 -12.262 -9.120 1.00 47.59 85 ALA A C 1
ATOM 699 O O . ALA A 1 85 ? -2.299 -12.737 -9.392 1.00 47.59 85 ALA A O 1
ATOM 700 N N . ASP A 1 86 ? -4.344 -12.973 -8.527 1.00 51.94 86 ASP A N 1
ATOM 701 C CA . ASP A 1 86 ? -4.195 -14.254 -7.845 1.00 51.94 86 ASP A CA 1
ATOM 702 C C . ASP A 1 86 ? -4.261 -15.434 -8.805 1.00 51.94 86 ASP A C 1
ATOM 704 O O . ASP A 1 86 ? -3.453 -16.329 -8.656 1.00 51.94 86 ASP A O 1
ATOM 708 N N . GLU A 1 87 ? -5.174 -15.487 -9.779 1.00 49.72 87 GLU A N 1
ATOM 709 C CA . GLU A 1 87 ? -5.228 -16.608 -10.732 1.00 49.72 87 GLU A CA 1
ATOM 710 C C . GLU A 1 87 ? -3.991 -16.586 -11.643 1.00 49.72 87 GLU A C 1
ATOM 712 O O . GLU A 1 87 ? -3.335 -17.614 -11.827 1.00 49.72 87 GLU A O 1
ATOM 717 N N . ASN A 1 88 ? -3.588 -15.400 -12.110 1.00 47.19 88 ASN A N 1
ATOM 718 C CA . ASN A 1 88 ? -2.371 -15.239 -12.901 1.00 47.19 88 ASN A CA 1
ATOM 719 C C . ASN A 1 88 ? -1.108 -15.372 -12.050 1.00 47.19 88 ASN A C 1
ATOM 721 O O . ASN A 1 88 ? -0.207 -16.098 -12.453 1.00 47.19 88 ASN A O 1
ATOM 725 N N . TYR A 1 89 ? -1.028 -14.771 -10.855 1.00 52.16 89 TYR A N 1
ATOM 726 C CA . TYR A 1 89 ? 0.102 -15.009 -9.949 1.00 52.16 89 TYR A CA 1
ATOM 727 C C . TYR A 1 89 ? 0.179 -16.470 -9.531 1.00 52.16 89 TYR A C 1
ATOM 729 O O . TYR A 1 89 ? 1.273 -17.000 -9.463 1.00 52.16 89 TYR A O 1
ATOM 737 N N . PHE A 1 90 ? -0.937 -17.150 -9.277 1.00 51.38 90 PHE A N 1
ATOM 738 C CA . PHE A 1 90 ? -0.946 -18.567 -8.929 1.00 51.38 90 PHE A CA 1
ATOM 739 C C . PHE A 1 90 ? -0.415 -19.401 -10.090 1.00 51.38 90 PHE A C 1
ATOM 741 O O . PHE A 1 90 ? 0.499 -20.197 -9.883 1.00 51.38 90 PHE A O 1
ATOM 748 N N . HIS A 1 91 ? -0.907 -19.186 -11.313 1.00 54.72 91 HIS A N 1
ATOM 749 C CA . HIS A 1 91 ? -0.369 -19.860 -12.492 1.00 54.72 91 HIS A CA 1
ATOM 750 C C . HIS A 1 91 ? 1.115 -19.539 -12.710 1.00 54.72 91 HIS A C 1
ATOM 752 O O . HIS A 1 91 ? 1.907 -20.452 -12.920 1.00 54.72 91 HIS A O 1
ATOM 758 N N . LEU A 1 92 ? 1.524 -18.278 -12.578 1.00 53.81 92 LEU A N 1
ATOM 759 C CA . LEU A 1 92 ? 2.911 -17.846 -12.750 1.00 53.81 92 LEU A CA 1
ATOM 760 C C . LEU A 1 92 ? 3.830 -18.348 -11.637 1.00 53.81 92 LEU A C 1
ATOM 762 O O . LEU A 1 92 ? 4.939 -18.773 -11.925 1.00 53.81 92 LEU A O 1
ATOM 766 N N . ALA A 1 93 ? 3.390 -18.358 -10.384 1.00 53.88 93 ALA A N 1
ATOM 767 C CA . ALA A 1 93 ? 4.145 -18.880 -9.251 1.00 53.88 93 ALA A CA 1
ATOM 768 C C . ALA A 1 93 ? 4.383 -20.388 -9.387 1.00 53.88 93 ALA A C 1
ATOM 770 O O . ALA A 1 93 ? 5.425 -20.864 -8.955 1.00 53.88 93 ALA A O 1
ATOM 771 N N . HIS A 1 94 ? 3.469 -21.120 -10.036 1.00 57.97 94 HIS A N 1
ATOM 772 C CA . HIS A 1 94 ? 3.688 -22.524 -10.402 1.00 57.97 94 HIS A CA 1
ATOM 773 C C . HIS A 1 94 ? 4.613 -22.696 -11.619 1.00 57.97 94 HIS A C 1
ATOM 775 O O . HIS A 1 94 ? 5.205 -23.760 -11.779 1.00 57.97 94 HIS A O 1
ATOM 781 N N . LEU A 1 95 ? 4.734 -21.680 -12.482 1.00 58.41 95 LEU A N 1
ATOM 782 C CA . LEU A 1 95 ? 5.658 -21.675 -13.625 1.00 58.41 95 LEU A CA 1
ATOM 783 C C . LEU A 1 95 ? 7.065 -21.198 -13.249 1.00 58.41 95 LEU A C 1
ATOM 785 O O . LEU A 1 95 ? 8.032 -21.545 -13.926 1.00 58.41 95 LEU A O 1
ATOM 789 N N . LEU A 1 96 ? 7.193 -20.390 -12.197 1.00 57.50 96 LEU A N 1
ATOM 790 C CA . LEU A 1 96 ? 8.484 -19.963 -11.687 1.00 57.50 96 LEU A CA 1
ATOM 791 C C . LEU A 1 96 ? 9.178 -21.172 -11.055 1.00 57.50 96 LEU A C 1
ATOM 793 O O . LEU A 1 96 ? 8.607 -21.802 -10.163 1.00 57.50 96 LEU A O 1
ATOM 797 N N . PRO A 1 97 ? 10.408 -21.509 -11.485 1.00 60.62 97 PRO A N 1
ATOM 798 C CA . PRO A 1 97 ? 11.150 -22.576 -10.856 1.00 60.62 97 PRO A CA 1
ATOM 799 C C . PRO A 1 97 ? 11.334 -22.231 -9.386 1.00 60.62 97 PRO A C 1
ATOM 801 O O . PRO A 1 97 ? 11.872 -21.188 -9.005 1.00 60.62 97 PRO A O 1
ATOM 804 N N . CYS A 1 98 ? 10.830 -23.156 -8.594 1.00 68.81 98 CYS A N 1
ATOM 805 C CA . CYS A 1 98 ? 11.036 -23.306 -7.181 1.00 68.81 98 CYS A CA 1
ATOM 806 C C . CYS A 1 98 ? 12.467 -22.895 -6.781 1.00 68.81 98 CYS A C 1
ATOM 808 O O . CYS A 1 98 ? 13.439 -23.534 -7.186 1.00 68.81 98 CYS A O 1
ATOM 810 N N . ARG A 1 99 ? 12.608 -21.797 -6.031 1.00 71.81 99 ARG A N 1
ATOM 811 C CA . ARG A 1 99 ? 13.909 -21.281 -5.582 1.00 71.81 99 ARG A CA 1
ATOM 812 C C . ARG A 1 99 ? 13.877 -20.743 -4.159 1.00 71.81 99 ARG A C 1
ATOM 814 O O . ARG A 1 99 ? 12.889 -20.142 -3.726 1.00 71.81 99 ARG A O 1
ATOM 821 N N . ILE A 1 100 ? 15.009 -20.900 -3.482 1.00 77.56 100 ILE A N 1
ATOM 822 C CA . ILE A 1 100 ? 15.295 -20.262 -2.202 1.00 77.56 100 ILE A CA 1
ATOM 823 C C . ILE A 1 100 ? 16.100 -19.000 -2.497 1.00 77.56 100 ILE A C 1
ATOM 825 O O . ILE A 1 100 ? 17.211 -19.077 -3.018 1.00 77.56 100 ILE A O 1
ATOM 829 N N . VAL A 1 101 ? 15.535 -17.839 -2.183 1.00 75.94 101 VAL A N 1
ATOM 830 C CA . VAL A 1 101 ? 16.233 -16.555 -2.287 1.00 75.94 101 VAL A CA 1
ATOM 831 C C . VAL A 1 101 ? 16.676 -16.143 -0.895 1.00 75.94 101 VAL A C 1
ATOM 833 O O . VAL A 1 101 ? 15.847 -15.851 -0.033 1.00 75.94 101 VAL A O 1
ATOM 836 N N . GLU A 1 102 ? 17.983 -16.116 -0.669 1.00 79.69 102 GLU A N 1
ATOM 837 C CA . GLU A 1 102 ? 18.553 -15.550 0.549 1.00 79.69 102 GLU A CA 1
ATOM 838 C C . GLU A 1 102 ? 18.677 -14.035 0.391 1.00 79.69 102 GLU A C 1
ATOM 840 O O . GLU A 1 102 ? 19.129 -13.545 -0.644 1.00 79.69 102 GLU A O 1
ATOM 845 N N . TYR A 1 103 ? 18.270 -13.277 1.405 1.00 69.69 103 TYR A N 1
ATOM 846 C CA . TYR A 1 103 ? 18.423 -11.828 1.397 1.00 69.69 103 TYR A CA 1
ATOM 847 C C . TYR A 1 103 ? 18.880 -11.319 2.767 1.00 69.69 103 TYR A C 1
ATOM 849 O O . TYR A 1 103 ? 18.388 -11.769 3.807 1.00 69.69 103 TYR A O 1
ATOM 857 N N . PRO A 1 104 ? 19.830 -10.373 2.799 1.00 64.31 104 PRO A N 1
ATOM 858 C CA . PRO A 1 104 ? 20.331 -9.832 4.049 1.00 64.31 104 PRO A CA 1
ATOM 859 C C . PRO A 1 104 ? 19.322 -8.854 4.668 1.00 64.31 104 PRO A C 1
ATOM 861 O O . PRO A 1 104 ? 18.828 -7.931 4.017 1.00 64.31 104 PRO A O 1
ATOM 864 N N . ARG A 1 105 ? 19.067 -9.009 5.968 1.00 64.38 105 ARG A N 1
ATOM 865 C CA . ARG A 1 105 ? 18.326 -8.078 6.827 1.00 64.38 105 ARG A CA 1
ATOM 866 C C . ARG A 1 105 ? 19.223 -7.651 7.991 1.00 64.38 105 ARG A C 1
ATOM 868 O O . ARG A 1 105 ? 19.073 -8.087 9.132 1.00 64.38 105 ARG A O 1
ATOM 875 N N . GLY A 1 106 ? 20.187 -6.782 7.693 1.00 76.19 106 GLY A N 1
ATOM 876 C CA . GLY A 1 106 ? 21.233 -6.420 8.651 1.00 76.19 106 GLY A CA 1
ATOM 877 C C . GLY A 1 106 ? 22.158 -7.619 8.913 1.00 76.19 106 GLY A C 1
ATOM 878 O O . GLY A 1 106 ? 22.657 -8.183 7.944 1.00 76.19 106 GLY A O 1
ATOM 879 N N . PRO A 1 107 ? 22.399 -8.026 10.175 1.00 77.38 107 PRO A N 1
ATOM 880 C CA . PRO A 1 107 ? 23.254 -9.176 10.487 1.00 77.38 107 PRO A CA 1
ATOM 881 C C . PRO A 1 107 ? 22.571 -10.537 10.268 1.00 77.38 107 PRO A C 1
ATOM 883 O O . PRO A 1 107 ? 23.221 -11.569 10.404 1.00 77.38 107 PRO A O 1
ATOM 886 N N . ILE A 1 108 ? 21.268 -10.558 9.976 1.00 76.81 108 ILE A N 1
ATOM 887 C CA . ILE A 1 108 ? 20.485 -11.782 9.779 1.00 76.81 108 ILE A CA 1
ATOM 888 C C . ILE A 1 108 ? 20.325 -12.018 8.276 1.00 76.81 108 ILE A C 1
ATOM 890 O O . ILE A 1 108 ? 20.008 -11.088 7.538 1.00 76.81 108 ILE A O 1
ATOM 894 N N . ILE A 1 109 ? 20.532 -13.255 7.826 1.00 76.81 109 ILE A N 1
ATOM 895 C CA . ILE A 1 109 ? 20.185 -13.690 6.470 1.00 76.81 109 ILE A CA 1
ATOM 896 C C . ILE A 1 109 ? 18.822 -14.368 6.552 1.00 76.81 109 ILE A C 1
ATOM 898 O O . ILE A 1 109 ? 18.677 -15.402 7.205 1.00 76.81 109 ILE A O 1
ATOM 902 N N . ASP A 1 110 ? 17.824 -13.777 5.908 1.00 74.88 110 ASP A N 1
ATOM 903 C CA . ASP A 1 110 ? 16.512 -14.390 5.753 1.00 74.88 110 ASP A CA 1
ATOM 904 C C . ASP A 1 110 ? 16.439 -15.168 4.446 1.00 74.88 110 ASP A C 1
ATOM 906 O O . ASP A 1 110 ? 17.205 -14.925 3.513 1.00 74.88 110 ASP A O 1
ATOM 910 N N . LYS A 1 111 ? 15.491 -16.102 4.376 1.00 78.88 111 LYS A N 1
ATOM 911 C CA . LYS A 1 111 ? 15.259 -16.923 3.191 1.00 78.88 111 LYS A CA 1
ATOM 912 C C . LYS A 1 111 ? 13.805 -16.795 2.756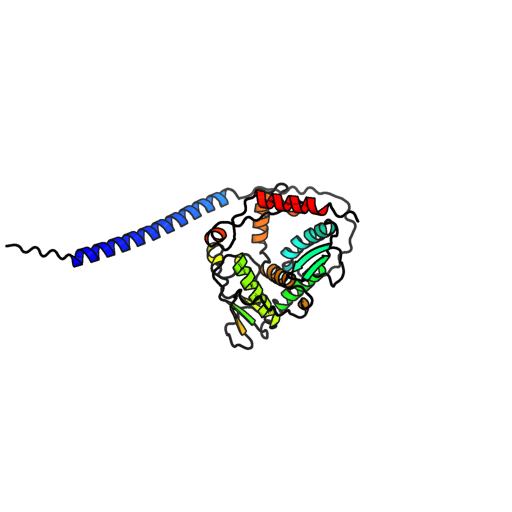 1.00 78.88 111 LYS A C 1
ATOM 914 O O . LYS A 1 111 ? 12.901 -16.923 3.578 1.00 78.88 111 LYS A O 1
ATOM 919 N N . ILE A 1 112 ? 13.587 -16.533 1.473 1.00 74.62 112 ILE A N 1
ATOM 920 C CA . ILE A 1 112 ? 12.297 -16.710 0.807 1.00 74.62 112 ILE A CA 1
ATOM 921 C C . ILE A 1 112 ? 12.360 -18.062 0.127 1.00 74.62 112 ILE A C 1
ATOM 923 O O . ILE A 1 112 ? 13.028 -18.202 -0.895 1.00 74.62 112 ILE A O 1
ATOM 927 N N . ASP A 1 113 ? 11.682 -19.047 0.698 1.00 77.12 113 ASP A N 1
ATOM 928 C CA . ASP A 1 113 ? 11.517 -20.339 0.055 1.00 77.12 113 ASP A CA 1
ATOM 929 C C . ASP A 1 113 ? 10.197 -20.349 -0.722 1.00 77.12 113 ASP A C 1
ATOM 931 O O . ASP A 1 113 ? 9.111 -20.436 -0.147 1.00 77.12 113 ASP A O 1
ATOM 935 N N . SER A 1 114 ? 10.285 -20.207 -2.046 1.00 71.38 114 SER A N 1
ATOM 936 C CA . SER A 1 114 ? 9.101 -20.295 -2.914 1.00 71.38 114 SER A CA 1
ATOM 937 C C . SER A 1 114 ? 8.564 -21.726 -3.058 1.00 71.38 114 SER A C 1
ATOM 939 O O . SER A 1 114 ? 7.437 -21.893 -3.516 1.00 71.38 114 SER A O 1
ATOM 941 N N . CYS A 1 115 ? 9.324 -22.735 -2.619 1.00 73.94 115 CYS A N 1
ATOM 942 C CA . CYS A 1 115 ? 8.916 -24.141 -2.578 1.00 73.94 115 CYS A CA 1
ATOM 943 C C . CYS A 1 115 ? 8.235 -24.544 -1.279 1.00 73.94 115 CYS A C 1
ATOM 945 O O . CYS A 1 115 ? 7.659 -25.630 -1.192 1.00 73.94 115 CYS A O 1
ATOM 947 N N . ASP A 1 116 ? 8.328 -23.708 -0.248 1.00 75.38 116 ASP A N 1
ATOM 948 C CA . ASP A 1 116 ? 7.731 -24.024 1.033 1.00 75.38 116 ASP A CA 1
ATOM 949 C C . ASP A 1 116 ? 6.204 -23.893 0.932 1.00 75.38 116 ASP A C 1
ATOM 951 O O . ASP A 1 116 ? 5.628 -22.814 1.035 1.00 75.38 116 ASP A O 1
ATOM 955 N N . HIS A 1 117 ? 5.514 -25.008 0.712 1.00 72.88 117 HIS A N 1
ATOM 956 C CA . HIS A 1 117 ? 4.050 -25.054 0.721 1.00 72.88 117 HIS A CA 1
ATOM 957 C C . HIS A 1 117 ? 3.469 -25.149 2.138 1.00 72.88 117 HIS A C 1
ATOM 959 O O . HIS A 1 117 ? 2.256 -25.315 2.301 1.00 72.88 117 HIS A O 1
ATOM 965 N N . SER A 1 118 ? 4.304 -25.079 3.178 1.00 77.62 118 SER A N 1
ATOM 966 C CA . SER A 1 118 ? 3.820 -25.108 4.549 1.00 77.62 118 SER A CA 1
ATOM 967 C C . SER A 1 118 ? 3.018 -23.849 4.874 1.00 77.62 118 SER A C 1
ATOM 969 O O . SER A 1 118 ? 3.219 -22.760 4.333 1.00 77.62 118 SER A O 1
ATOM 971 N N . SER A 1 119 ? 2.145 -23.963 5.872 1.00 72.31 119 SER A N 1
ATOM 972 C CA . SER A 1 119 ? 1.466 -22.805 6.457 1.00 72.31 119 SER A CA 1
ATOM 973 C C . SER A 1 119 ? 2.439 -21.792 7.085 1.00 72.31 119 SER A C 1
ATOM 975 O O . SER A 1 119 ? 2.045 -20.656 7.378 1.00 72.31 119 SER A O 1
ATOM 977 N N . ALA A 1 120 ? 3.702 -22.176 7.310 1.00 76.62 120 ALA A N 1
ATOM 978 C CA . ALA A 1 120 ? 4.736 -21.283 7.812 1.00 76.62 120 ALA A CA 1
ATOM 979 C C . ALA A 1 120 ? 5.270 -20.340 6.722 1.00 76.62 120 ALA A C 1
ATOM 981 O O . ALA A 1 120 ? 5.652 -19.222 7.070 1.00 76.62 120 ALA A O 1
ATOM 982 N N . ASN A 1 121 ? 5.180 -20.700 5.434 1.00 80.75 121 ASN A N 1
ATOM 983 C CA . ASN A 1 121 ? 5.590 -19.820 4.343 1.00 80.75 121 ASN A CA 1
ATOM 984 C C . ASN A 1 121 ? 4.671 -18.607 4.233 1.00 80.75 121 ASN A C 1
ATOM 986 O O . ASN A 1 121 ? 3.573 -18.678 3.672 1.00 80.75 121 ASN A O 1
ATOM 990 N N . GLU A 1 122 ? 5.119 -17.466 4.744 1.00 81.12 122 GLU A N 1
ATOM 991 C CA . GLU A 1 122 ? 4.361 -16.221 4.668 1.00 81.12 122 GLU A CA 1
ATOM 992 C C . GLU A 1 122 ? 4.036 -15.804 3.229 1.00 81.12 122 GLU A C 1
ATOM 994 O O . GLU A 1 122 ? 2.982 -15.222 2.999 1.00 81.12 122 GLU A O 1
ATOM 999 N N . PHE A 1 123 ? 4.851 -16.191 2.248 1.00 78.88 123 PHE A N 1
ATOM 1000 C CA . PHE A 1 123 ? 4.636 -15.875 0.836 1.00 78.88 123 PHE A CA 1
ATOM 1001 C C . PHE A 1 123 ? 3.640 -16.804 0.133 1.00 78.88 123 PHE A C 1
ATOM 1003 O O . PHE A 1 123 ? 3.342 -16.591 -1.040 1.00 78.88 123 PHE A O 1
ATOM 1010 N N . SER A 1 124 ? 3.081 -17.804 0.824 1.00 80.06 124 SER A N 1
ATOM 1011 C CA . SER A 1 124 ? 2.034 -18.643 0.236 1.00 80.06 124 SER A CA 1
ATOM 1012 C C . SER A 1 124 ? 0.762 -17.840 -0.064 1.00 80.06 124 SER A C 1
ATOM 1014 O O . SER A 1 124 ? 0.356 -16.936 0.681 1.00 80.06 124 SER A O 1
ATOM 1016 N N . ILE A 1 125 ? 0.089 -18.213 -1.156 1.00 75.88 125 ILE A N 1
ATOM 1017 C CA . ILE A 1 125 ? -1.191 -17.618 -1.561 1.00 75.88 125 ILE A CA 1
ATOM 1018 C C . ILE A 1 125 ? -2.236 -17.765 -0.447 1.00 75.88 125 ILE A C 1
ATOM 1020 O O . ILE A 1 125 ? -2.970 -16.825 -0.156 1.00 75.88 125 ILE A O 1
ATOM 1024 N N . GLN A 1 126 ? -2.252 -18.903 0.255 1.00 79.19 126 GLN A N 1
ATOM 1025 C CA . GLN A 1 126 ? -3.193 -19.171 1.341 1.00 79.19 126 GLN A CA 1
ATOM 1026 C C . GLN A 1 126 ? -3.004 -18.191 2.504 1.00 79.19 126 GLN A C 1
ATOM 1028 O O . GLN A 1 126 ? -3.990 -17.662 3.015 1.00 79.19 126 GLN A O 1
ATOM 1033 N N . ASN A 1 127 ? -1.758 -17.896 2.893 1.00 83.69 127 ASN A N 1
ATOM 1034 C CA . ASN A 1 127 ? -1.480 -16.931 3.958 1.00 83.69 127 ASN A CA 1
ATOM 1035 C C . ASN A 1 127 ? -1.852 -15.500 3.553 1.00 83.69 127 ASN A C 1
ATOM 1037 O O . ASN A 1 127 ? -2.383 -14.751 4.375 1.00 83.69 127 ASN A O 1
ATOM 1041 N N . THR A 1 128 ? -1.632 -15.137 2.287 1.00 85.06 128 THR A N 1
ATOM 1042 C CA . THR A 1 128 ? -2.073 -13.846 1.737 1.00 85.06 128 THR A CA 1
ATOM 1043 C C . THR A 1 128 ? -3.599 -13.734 1.756 1.00 85.06 128 THR A C 1
ATOM 1045 O O . THR A 1 128 ? -4.134 -12.772 2.305 1.00 85.06 128 THR A O 1
ATOM 1048 N N . LEU A 1 129 ? -4.320 -14.747 1.264 1.00 83.56 129 LEU A N 1
ATOM 1049 C CA . LEU A 1 129 ? -5.786 -14.782 1.279 1.00 83.56 129 LEU A CA 1
ATOM 1050 C C . LEU A 1 129 ? -6.348 -14.718 2.701 1.00 83.56 129 LEU A C 1
ATOM 1052 O O . LEU A 1 129 ? -7.286 -13.966 2.961 1.00 83.56 129 LEU A O 1
ATOM 1056 N N . GLN A 1 130 ? -5.764 -15.466 3.639 1.00 87.50 130 GLN A N 1
ATOM 1057 C CA . GLN A 1 130 ? -6.196 -15.453 5.034 1.00 87.50 130 GLN A CA 1
ATOM 1058 C C . GLN A 1 130 ? -5.986 -14.074 5.675 1.00 87.50 130 GLN A C 1
ATOM 1060 O O . GLN A 1 130 ? -6.880 -13.579 6.364 1.00 87.50 130 GLN A O 1
ATOM 1065 N N . ALA A 1 131 ? -4.840 -13.433 5.428 1.00 90.75 131 ALA A N 1
ATOM 1066 C CA . ALA A 1 131 ? -4.565 -12.087 5.921 1.00 90.75 131 ALA A CA 1
ATOM 1067 C C . ALA A 1 131 ? -5.536 -11.055 5.337 1.00 90.75 131 ALA A C 1
ATOM 1069 O O . ALA A 1 131 ? -6.107 -10.265 6.086 1.00 90.75 131 ALA A O 1
ATOM 1070 N N . GLN A 1 132 ? -5.768 -11.081 4.024 1.00 93.44 132 GLN A N 1
ATOM 1071 C CA . GLN A 1 132 ? -6.662 -10.134 3.352 1.00 93.44 132 GLN A CA 1
ATOM 1072 C C . GLN A 1 132 ? -8.123 -10.334 3.752 1.00 93.44 132 GLN A C 1
ATOM 1074 O O . GLN A 1 132 ? -8.822 -9.356 4.017 1.00 93.44 132 GLN A O 1
ATOM 1079 N N . LYS A 1 133 ? -8.567 -11.589 3.897 1.00 91.25 133 LYS A N 1
ATOM 1080 C CA . LYS A 1 133 ? -9.886 -11.915 4.449 1.00 91.25 133 LYS A CA 1
ATOM 1081 C C . LYS A 1 133 ? -10.050 -11.335 5.852 1.00 91.25 133 LYS A C 1
ATOM 1083 O O . LYS A 1 133 ? -11.031 -10.644 6.111 1.00 91.25 133 LYS A O 1
ATOM 1088 N N . TRP A 1 134 ? -9.075 -11.562 6.730 1.00 95.81 134 TRP A N 1
ATOM 1089 C CA . TRP A 1 134 ? -9.122 -11.049 8.096 1.00 95.81 134 TRP A CA 1
ATOM 1090 C C . TRP A 1 134 ? -9.142 -9.512 8.139 1.00 95.81 134 TRP A C 1
ATOM 1092 O O . TRP A 1 134 ? -9.938 -8.929 8.872 1.00 95.81 134 TRP A O 1
ATOM 1102 N N . LEU A 1 135 ? -8.317 -8.844 7.319 1.00 96.31 135 LEU A N 1
ATOM 1103 C CA . LEU A 1 135 ? -8.319 -7.380 7.188 1.00 96.31 135 LEU A CA 1
ATOM 1104 C C . LEU A 1 135 ? -9.688 -6.864 6.726 1.00 96.31 135 LEU A C 1
ATOM 1106 O O . LEU A 1 135 ? -10.205 -5.904 7.297 1.00 96.31 135 LEU A O 1
ATOM 1110 N N . TYR A 1 136 ? -10.289 -7.521 5.731 1.00 96.38 136 TYR A N 1
ATOM 1111 C CA . TYR A 1 136 ? -11.606 -7.164 5.216 1.00 96.38 136 TYR A CA 1
ATOM 1112 C C . TYR A 1 136 ? -12.690 -7.304 6.281 1.00 96.38 136 TYR A C 1
ATOM 1114 O O . TYR A 1 136 ? -13.395 -6.335 6.545 1.00 96.38 136 TYR A O 1
ATOM 1122 N N . GLU A 1 137 ? -12.792 -8.467 6.928 1.00 96.06 137 GLU A N 1
ATOM 1123 C CA . GLU A 1 137 ? -13.784 -8.739 7.977 1.00 96.06 137 GLU A CA 1
ATOM 1124 C C . GLU A 1 137 ? -13.634 -7.785 9.169 1.00 96.06 137 GLU A C 1
ATOM 1126 O O . GLU A 1 137 ? -14.627 -7.299 9.711 1.00 96.06 137 GLU A O 1
ATOM 1131 N N . HIS A 1 138 ? -12.395 -7.461 9.548 1.00 97.31 138 HIS A N 1
ATOM 1132 C CA . HIS A 1 138 ? -12.119 -6.489 10.601 1.00 97.31 138 HIS A CA 1
ATOM 1133 C C . HIS A 1 138 ? -12.625 -5.086 10.230 1.00 97.31 138 HIS A C 1
ATOM 1135 O O . HIS A 1 138 ? -13.157 -4.370 11.080 1.00 97.31 138 HIS A O 1
ATOM 1141 N N . GLN A 1 139 ? -12.420 -4.653 8.986 1.00 97.94 139 GLN A N 1
ATOM 1142 C CA . GLN A 1 139 ? -12.817 -3.319 8.534 1.00 97.94 139 GLN A CA 1
ATOM 1143 C C . GLN A 1 139 ? -14.273 -3.235 8.073 1.00 97.94 139 GLN A C 1
ATOM 1145 O O . GLN A 1 139 ? -14.792 -2.129 7.991 1.00 97.94 139 GLN A O 1
ATOM 1150 N N . HIS A 1 140 ? -14.938 -4.352 7.784 1.00 97.31 140 HIS A N 1
ATOM 1151 C CA . HIS A 1 140 ? -16.302 -4.387 7.256 1.00 97.31 140 HIS A CA 1
ATOM 1152 C C . HIS A 1 140 ? -17.245 -5.199 8.152 1.00 97.31 140 HIS A C 1
ATOM 1154 O O . HIS A 1 140 ? -17.786 -6.221 7.719 1.00 97.31 140 HIS A O 1
ATOM 1160 N N . PRO A 1 141 ? -17.457 -4.792 9.416 1.00 97.62 141 PRO A N 1
ATOM 1161 C CA . PRO A 1 141 ? -18.429 -5.469 10.258 1.00 97.62 141 PRO A CA 1
ATOM 1162 C C . PRO A 1 141 ? -19.851 -5.263 9.718 1.00 97.62 141 PRO A C 1
ATOM 1164 O O . PRO A 1 141 ? -20.152 -4.271 9.054 1.00 97.62 141 PRO A O 1
ATOM 1167 N N . MET A 1 142 ? -20.753 -6.181 10.071 1.00 96.81 142 MET A N 1
ATOM 1168 C CA . MET A 1 142 ? -22.182 -6.024 9.774 1.00 96.81 142 MET A CA 1
ATOM 1169 C C . MET A 1 142 ? -22.819 -4.857 10.548 1.00 96.81 142 MET A C 1
ATOM 1171 O O . MET A 1 142 ? -23.738 -4.226 10.042 1.00 96.81 142 MET A O 1
ATOM 1175 N N . ASP A 1 143 ? -22.322 -4.564 11.756 1.00 97.62 143 ASP A N 1
ATOM 1176 C CA . ASP A 1 143 ? -22.763 -3.447 12.599 1.00 97.62 143 ASP A CA 1
ATOM 1177 C C . ASP A 1 143 ? -21.560 -2.623 13.086 1.00 97.62 143 ASP A C 1
ATOM 1179 O O . ASP A 1 143 ? -20.606 -3.151 13.674 1.00 97.62 143 ASP A O 1
ATOM 1183 N N . CYS A 1 144 ? -21.629 -1.314 12.845 1.00 97.62 144 CYS A N 1
ATOM 1184 C CA . CYS A 1 144 ? -20.608 -0.331 13.196 1.00 97.62 144 CYS A CA 1
ATOM 1185 C C . CYS A 1 144 ? -20.870 0.355 14.552 1.00 97.62 144 CYS A C 1
ATOM 1187 O O . CYS A 1 144 ? -19.977 1.024 15.068 1.00 97.62 144 CYS A O 1
ATOM 1189 N N . THR A 1 145 ? -22.058 0.193 15.147 1.00 96.25 145 THR A N 1
ATOM 1190 C CA . THR A 1 145 ? -22.543 0.988 16.295 1.00 96.25 145 THR A CA 1
ATOM 1191 C C . THR A 1 145 ? -21.651 0.886 17.533 1.00 96.25 145 THR A C 1
ATOM 1193 O O . THR A 1 145 ? -21.373 1.887 18.187 1.00 96.25 145 THR A O 1
ATOM 1196 N N . ASN A 1 146 ? -21.161 -0.316 17.839 1.00 95.44 146 ASN A N 1
ATOM 1197 C CA . ASN A 1 146 ? -20.350 -0.592 19.034 1.00 95.44 146 ASN A CA 1
ATOM 1198 C C . ASN A 1 146 ? -18.864 -0.806 18.717 1.00 95.44 146 ASN A C 1
ATOM 1200 O O . ASN A 1 146 ? -18.138 -1.456 19.475 1.00 95.44 146 ASN A O 1
ATOM 1204 N N . LYS A 1 147 ? -18.414 -0.330 17.556 1.00 97.94 147 LYS A N 1
ATOM 1205 C CA . LYS A 1 147 ? -17.032 -0.499 17.120 1.00 97.94 147 LYS A CA 1
ATOM 1206 C C . LYS A 1 147 ? -16.178 0.667 17.583 1.00 97.94 147 LYS A C 1
ATOM 1208 O O . LYS A 1 147 ? -16.631 1.800 17.708 1.00 97.94 147 LYS A O 1
ATOM 1213 N N . ARG A 1 148 ? -14.903 0.362 17.804 1.00 98.38 148 ARG A N 1
ATOM 1214 C CA . ARG A 1 148 ? -13.880 1.368 18.047 1.00 98.38 148 ARG A CA 1
ATOM 1215 C C . ARG A 1 148 ? -13.304 1.832 16.722 1.00 98.38 148 ARG A C 1
ATOM 1217 O O . ARG A 1 148 ? -13.057 1.016 15.837 1.00 98.38 148 ARG A O 1
ATOM 1224 N N . PHE A 1 149 ? -13.002 3.116 16.629 1.00 98.31 149 PHE A N 1
ATOM 1225 C CA . PHE A 1 149 ? -12.504 3.760 15.428 1.00 98.31 149 PHE A CA 1
ATOM 1226 C C . PHE A 1 149 ? -11.149 4.415 15.654 1.00 98.31 149 PHE A C 1
ATOM 1228 O O . PHE A 1 149 ? -10.817 4.880 16.752 1.00 98.31 149 PHE A O 1
ATOM 1235 N N . ALA A 1 150 ? -10.371 4.458 14.582 1.00 97.25 150 ALA A N 1
ATOM 1236 C CA . ALA A 1 150 ? -9.162 5.243 14.465 1.00 97.25 150 ALA A CA 1
ATOM 1237 C C . ALA A 1 150 ? -9.276 6.104 13.206 1.00 97.25 150 ALA A C 1
ATOM 1239 O O . ALA A 1 150 ? -9.261 5.609 12.079 1.00 97.25 150 ALA A O 1
ATOM 1240 N N . ILE A 1 151 ? -9.414 7.408 13.414 1.00 95.69 151 ILE A N 1
ATOM 1241 C CA . ILE A 1 151 ? -9.474 8.378 12.331 1.00 95.69 151 ILE A CA 1
ATOM 1242 C C . ILE A 1 151 ? -8.044 8.648 11.875 1.00 95.69 151 ILE A C 1
ATOM 1244 O O . ILE A 1 151 ? -7.250 9.227 12.622 1.00 95.69 151 ILE A O 1
ATOM 1248 N N . ILE A 1 152 ? -7.720 8.225 10.655 1.00 93.62 152 ILE A N 1
ATOM 1249 C CA . ILE A 1 152 ? -6.441 8.518 10.017 1.00 93.62 152 ILE A CA 1
ATOM 1250 C C . ILE A 1 152 ? -6.520 9.939 9.459 1.00 93.62 152 ILE A C 1
ATOM 1252 O O . ILE A 1 152 ? -7.293 10.236 8.540 1.00 93.62 152 ILE A O 1
ATOM 1256 N N . HIS A 1 153 ? -5.714 10.830 10.027 1.00 90.31 153 HIS A N 1
ATOM 1257 C CA . HIS A 1 153 ? -5.671 12.234 9.643 1.00 90.31 153 HIS A CA 1
ATOM 1258 C C . HIS A 1 153 ? -4.230 12.744 9.630 1.00 90.31 153 HIS A C 1
ATOM 1260 O O . HIS A 1 153 ? -3.358 12.139 10.241 1.00 90.31 153 HIS A O 1
ATOM 1266 N N . ASN A 1 154 ? -4.026 13.897 8.986 1.00 82.19 154 ASN A N 1
ATOM 1267 C CA . ASN A 1 154 ? -2.775 14.657 8.956 1.00 82.19 154 ASN A CA 1
ATOM 1268 C C . ASN A 1 154 ? -1.537 13.849 8.511 1.00 82.19 154 ASN A C 1
ATOM 1270 O O . ASN A 1 154 ? -0.993 13.021 9.239 1.00 82.19 154 ASN A O 1
ATOM 1274 N N . PHE A 1 155 ? -1.059 14.155 7.310 1.00 84.31 155 PHE A N 1
ATOM 1275 C CA . PHE A 1 155 ? 0.027 13.440 6.651 1.00 84.31 155 PHE A CA 1
ATOM 1276 C C . PHE A 1 155 ? 1.187 14.397 6.427 1.00 84.31 155 PHE A C 1
ATOM 1278 O O . PHE A 1 155 ? 0.980 15.570 6.109 1.00 84.31 155 PHE A O 1
ATOM 1285 N N . ALA A 1 156 ? 2.412 13.895 6.539 1.00 84.25 156 ALA A N 1
ATOM 1286 C CA . ALA A 1 156 ? 3.567 14.640 6.079 1.00 84.25 156 ALA A CA 1
ATOM 1287 C C . ALA A 1 156 ? 3.451 14.861 4.564 1.00 84.25 156 ALA A C 1
ATOM 1289 O O . ALA A 1 156 ? 3.303 13.908 3.783 1.00 84.25 156 ALA A O 1
ATOM 1290 N N . VAL A 1 157 ? 3.536 16.130 4.159 1.00 84.25 157 VAL A N 1
ATOM 1291 C CA . VAL A 1 157 ? 3.496 16.543 2.753 1.00 84.25 157 VAL A CA 1
ATOM 1292 C C . VAL A 1 157 ? 4.607 15.820 2.000 1.00 84.25 157 VAL A C 1
ATOM 1294 O O . VAL A 1 157 ? 5.789 15.989 2.285 1.00 84.25 157 VAL A O 1
ATOM 1297 N N . SER A 1 158 ? 4.216 14.949 1.077 1.00 86.31 158 SER A N 1
ATOM 1298 C CA . SER A 1 158 ? 5.127 14.100 0.316 1.00 86.31 158 SER A CA 1
ATOM 1299 C C . SER A 1 158 ? 4.415 13.527 -0.912 1.00 86.31 158 SER A C 1
ATOM 1301 O O . SER A 1 158 ? 3.209 13.704 -1.075 1.00 86.31 158 SER A O 1
ATOM 1303 N N . GLY A 1 159 ? 5.160 12.860 -1.797 1.00 86.62 159 GLY A N 1
ATOM 1304 C CA . GLY A 1 159 ? 4.578 12.198 -2.966 1.00 86.62 159 GLY A CA 1
ATOM 1305 C C . GLY A 1 159 ? 3.753 10.954 -2.611 1.00 86.62 159 GLY A C 1
ATOM 1306 O O . GLY A 1 159 ? 3.883 10.399 -1.517 1.00 86.62 159 GLY A O 1
ATOM 1307 N N . PHE A 1 160 ? 2.976 10.473 -3.586 1.00 88.25 160 PHE A N 1
ATOM 1308 C CA . PHE A 1 160 ? 2.048 9.339 -3.468 1.00 88.25 160 PHE A CA 1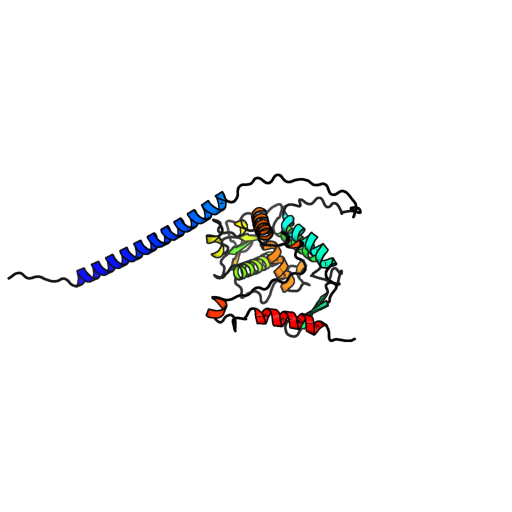
ATOM 1309 C C . PHE A 1 160 ? 2.604 8.146 -2.673 1.00 88.25 160 PHE A C 1
ATOM 1311 O O . PHE A 1 160 ? 2.022 7.757 -1.665 1.00 88.25 160 PHE A O 1
ATOM 1318 N N . GLY A 1 161 ? 3.761 7.599 -3.068 1.00 88.44 161 GLY A N 1
ATOM 1319 C CA . GLY A 1 161 ? 4.324 6.411 -2.411 1.00 88.44 161 GLY A CA 1
ATOM 1320 C C . GLY A 1 161 ? 4.635 6.626 -0.924 1.00 88.44 161 GLY A C 1
ATOM 1321 O O . GLY A 1 161 ? 4.358 5.765 -0.091 1.00 88.44 161 GLY A O 1
ATOM 1322 N 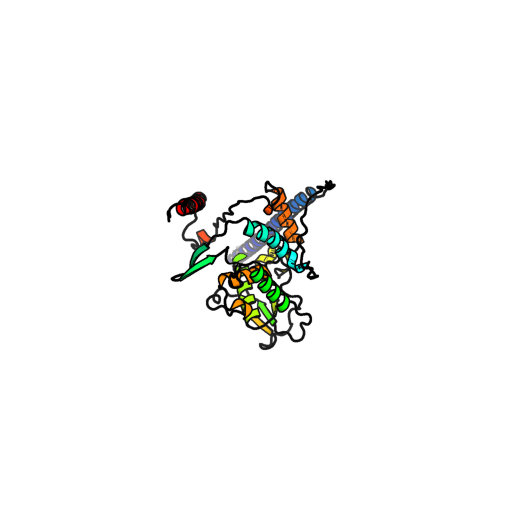N . SER A 1 162 ? 5.138 7.810 -0.564 1.00 88.00 162 SER A N 1
ATOM 1323 C CA . SER A 1 162 ? 5.368 8.182 0.835 1.00 88.00 162 SER A CA 1
ATOM 1324 C C . SER A 1 162 ? 4.050 8.322 1.599 1.00 88.00 162 SER A C 1
ATOM 1326 O O . SER A 1 162 ? 3.934 7.822 2.718 1.00 88.00 162 SER A O 1
ATOM 1328 N N . THR A 1 163 ? 3.035 8.949 0.997 1.00 88.81 163 THR A N 1
ATOM 1329 C CA . THR A 1 163 ? 1.714 9.078 1.625 1.00 88.81 163 THR A CA 1
ATOM 1330 C C . THR A 1 163 ? 1.044 7.719 1.831 1.00 88.81 163 THR A C 1
ATOM 1332 O O . THR A 1 163 ? 0.538 7.460 2.919 1.00 88.81 163 THR A O 1
ATOM 1335 N N . MET A 1 164 ? 1.109 6.805 0.858 1.00 91.25 164 MET A N 1
ATOM 1336 C CA . MET A 1 164 ? 0.559 5.452 1.007 1.00 91.25 164 MET A CA 1
ATOM 1337 C C . MET A 1 164 ? 1.251 4.663 2.117 1.00 91.25 164 MET A C 1
ATOM 1339 O O . MET A 1 164 ? 0.585 3.961 2.874 1.00 91.25 164 MET A O 1
ATOM 1343 N N . HIS A 1 165 ? 2.568 4.812 2.287 1.00 91.19 165 HIS A N 1
ATOM 1344 C CA . HIS A 1 165 ? 3.251 4.223 3.438 1.00 91.19 165 HIS A CA 1
ATOM 1345 C C . HIS A 1 165 ? 2.821 4.860 4.762 1.00 91.19 165 HIS A C 1
ATOM 1347 O O . HIS A 1 165 ? 2.618 4.147 5.737 1.00 91.19 165 HIS A O 1
ATOM 1353 N N . GLN A 1 166 ? 2.621 6.173 4.825 1.00 91.06 166 GLN A N 1
ATOM 1354 C CA . GLN A 1 166 ? 2.085 6.808 6.033 1.00 91.06 166 GLN A CA 1
ATOM 1355 C C . GLN A 1 166 ? 0.683 6.283 6.379 1.00 91.06 166 GLN A C 1
ATOM 1357 O O . GLN A 1 166 ? 0.427 5.935 7.533 1.00 91.06 166 GLN A O 1
ATOM 1362 N N . ILE A 1 167 ? -0.198 6.151 5.380 1.00 91.81 167 ILE A N 1
ATOM 1363 C CA . ILE A 1 167 ? -1.533 5.560 5.550 1.00 91.81 167 ILE A CA 1
ATOM 1364 C C . ILE A 1 167 ? -1.418 4.109 6.029 1.00 91.81 167 ILE A C 1
ATOM 1366 O O . ILE A 1 167 ? -2.067 3.748 7.006 1.00 91.81 167 ILE A O 1
ATOM 1370 N N . ALA A 1 168 ? -0.567 3.294 5.399 1.00 93.31 168 ALA A N 1
ATOM 1371 C CA . ALA A 1 168 ? -0.354 1.899 5.786 1.00 93.31 168 ALA A CA 1
ATOM 1372 C C . ALA A 1 168 ? 0.129 1.766 7.232 1.00 93.31 168 ALA A C 1
ATOM 1374 O O . ALA A 1 168 ? -0.354 0.903 7.958 1.00 93.31 168 ALA A O 1
ATOM 1375 N N . TRP A 1 169 ? 1.023 2.645 7.687 1.00 92.50 169 TRP A N 1
ATOM 1376 C CA . TRP A 1 169 ? 1.441 2.666 9.086 1.00 92.50 169 TRP A CA 1
ATOM 1377 C C . TRP A 1 169 ? 0.265 2.932 10.030 1.00 92.50 169 TRP A C 1
ATOM 1379 O O . TRP A 1 169 ? 0.029 2.169 10.969 1.00 92.50 169 TRP A O 1
ATOM 1389 N N . ALA A 1 170 ? -0.490 4.002 9.768 1.00 93.31 170 ALA A N 1
ATOM 1390 C CA . ALA A 1 170 ? -1.613 4.399 10.609 1.00 93.31 170 ALA A CA 1
ATOM 1391 C C . ALA A 1 170 ? -2.715 3.331 10.617 1.00 93.31 170 ALA A C 1
ATOM 1393 O O . ALA A 1 170 ? -3.303 3.048 11.661 1.00 93.31 170 ALA A O 1
ATOM 1394 N N . PHE A 1 171 ? -2.936 2.689 9.469 1.00 95.19 171 PHE A N 1
ATOM 1395 C CA . PHE A 1 171 ? -3.836 1.557 9.322 1.00 95.19 171 PHE A CA 1
ATOM 1396 C C . PHE A 1 171 ? -3.385 0.363 10.169 1.00 95.19 171 PHE A C 1
ATOM 1398 O O . PHE A 1 171 ? -4.170 -0.171 10.951 1.00 95.19 171 PHE A O 1
ATOM 1405 N N . GLY A 1 172 ? -2.101 0.004 10.103 1.00 93.94 172 GLY A N 1
ATOM 1406 C CA . GLY A 1 172 ? -1.534 -1.049 10.940 1.00 93.94 172 GLY A CA 1
ATOM 1407 C C . GLY A 1 172 ? -1.675 -0.757 12.437 1.00 93.94 172 GLY A C 1
ATOM 1408 O O . GLY A 1 172 ? -2.004 -1.655 13.210 1.00 93.94 172 GLY A O 1
ATOM 1409 N N . LYS A 1 173 ? -1.501 0.505 12.855 1.00 92.94 173 LYS A N 1
ATOM 1410 C CA . LYS A 1 173 ? -1.723 0.929 14.246 1.00 92.94 173 LYS A CA 1
ATOM 1411 C C . LYS A 1 173 ? -3.195 0.824 14.660 1.00 92.94 173 LYS A C 1
ATOM 1413 O O . LYS A 1 173 ? -3.475 0.331 15.750 1.00 92.94 173 LYS A O 1
ATOM 1418 N N . ALA A 1 174 ? -4.126 1.246 13.804 1.00 95.12 174 ALA A N 1
ATOM 1419 C CA . ALA A 1 174 ? -5.561 1.125 14.059 1.00 95.12 174 ALA A CA 1
ATOM 1420 C C . ALA A 1 174 ? -5.964 -0.336 14.304 1.00 95.12 174 ALA A C 1
ATOM 1422 O O . ALA A 1 174 ? -6.586 -0.654 15.317 1.00 95.12 174 ALA A O 1
ATOM 1423 N N . ILE A 1 175 ? -5.531 -1.229 13.414 1.00 95.88 175 ILE A N 1
ATOM 1424 C CA . ILE A 1 175 ? -5.807 -2.663 13.495 1.00 95.88 175 ILE A CA 1
ATOM 1425 C C . ILE A 1 175 ? -5.168 -3.283 14.741 1.00 95.88 175 ILE A C 1
ATOM 1427 O O . ILE A 1 175 ? -5.808 -4.071 15.435 1.00 95.88 175 ILE A O 1
ATOM 1431 N N . ALA A 1 176 ? -3.921 -2.929 15.056 1.00 92.94 176 ALA A N 1
ATOM 1432 C CA . ALA A 1 176 ? -3.249 -3.417 16.256 1.00 92.94 176 ALA A CA 1
ATOM 1433 C C . ALA A 1 176 ? -3.997 -3.049 17.550 1.00 92.94 176 ALA A C 1
ATOM 1435 O O . ALA A 1 176 ? -3.999 -3.823 18.504 1.00 92.94 176 ALA A O 1
ATOM 1436 N N . ASP A 1 177 ? -4.679 -1.903 17.558 1.00 94.06 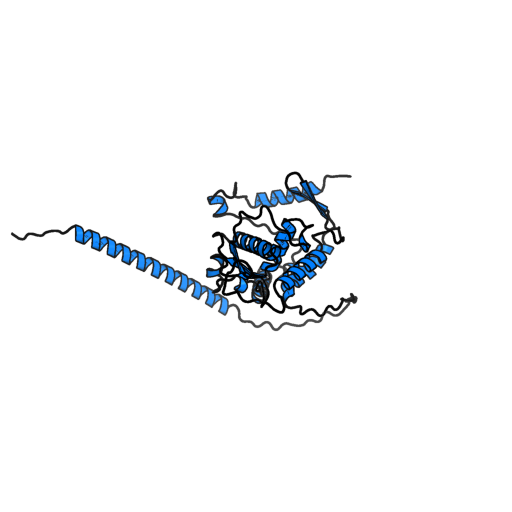177 ASP A N 1
ATOM 1437 C CA . ASP A 1 177 ? -5.519 -1.455 18.669 1.00 94.06 177 ASP A CA 1
ATOM 1438 C C . ASP A 1 177 ? -6.968 -1.981 18.579 1.00 94.06 177 ASP A C 1
ATOM 1440 O O . ASP A 1 177 ? -7.832 -1.513 19.333 1.00 94.06 177 ASP A O 1
ATOM 1444 N N . ASN A 1 178 ? -7.244 -2.924 17.665 1.00 95.94 178 ASN A N 1
ATOM 1445 C CA . ASN A 1 178 ? -8.566 -3.479 17.357 1.00 95.94 178 ASN A CA 1
ATOM 1446 C C . ASN A 1 178 ? -9.597 -2.378 17.032 1.00 95.94 178 ASN A C 1
ATOM 1448 O O . ASN A 1 178 ? -10.669 -2.296 17.639 1.00 95.94 178 ASN A O 1
ATOM 1452 N N . ARG A 1 179 ? -9.225 -1.456 16.133 1.00 97.56 179 ARG A N 1
ATOM 1453 C CA . ARG A 1 179 ? -10.038 -0.304 15.711 1.00 97.56 179 ARG A CA 1
ATOM 1454 C C . ARG A 1 179 ? -10.230 -0.278 14.199 1.00 97.56 179 ARG A C 1
ATOM 1456 O O . ARG A 1 179 ? -9.288 -0.490 13.436 1.00 97.56 179 ARG A O 1
ATOM 1463 N N . ILE A 1 180 ? -11.442 0.042 13.763 1.00 98.38 180 ILE A N 1
ATOM 1464 C CA . ILE A 1 180 ? -11.767 0.292 12.357 1.00 98.38 180 ILE A CA 1
ATOM 1465 C C . ILE A 1 180 ? -11.091 1.592 11.932 1.00 98.38 180 ILE A C 1
ATOM 1467 O O . ILE A 1 180 ? -11.194 2.612 12.616 1.00 98.38 180 ILE A O 1
ATOM 1471 N N . ALA A 1 181 ? -10.371 1.547 10.821 1.00 97.25 181 ALA A N 1
ATOM 1472 C CA . ALA A 1 181 ? -9.704 2.706 10.269 1.00 97.25 181 ALA A CA 1
ATOM 1473 C C . ALA A 1 181 ? -10.666 3.466 9.353 1.00 97.25 181 ALA A C 1
ATOM 1475 O O . ALA A 1 181 ? -11.336 2.867 8.518 1.00 97.25 181 ALA A O 1
ATOM 1476 N N . VAL A 1 182 ? -10.712 4.789 9.492 1.00 95.69 182 VAL A N 1
ATOM 1477 C CA . VAL A 1 182 ? -11.496 5.677 8.620 1.00 95.69 182 VAL A CA 1
ATOM 1478 C C . VAL A 1 182 ? -10.631 6.842 8.143 1.00 95.69 182 VAL A C 1
ATOM 1480 O O . VAL A 1 182 ? -9.765 7.319 8.881 1.00 95.69 182 VAL A O 1
ATOM 1483 N N . TYR A 1 183 ? -10.857 7.314 6.916 1.00 90.00 183 TYR A N 1
ATOM 1484 C CA . TYR A 1 183 ? -10.168 8.486 6.369 1.00 90.00 183 TYR A CA 1
ATOM 1485 C C . TYR A 1 183 ? -10.846 9.780 6.806 1.00 90.00 183 TYR A C 1
ATOM 1487 O O . TYR A 1 183 ? -12.068 9.855 6.813 1.00 90.00 183 TYR A O 1
ATOM 1495 N N . GLN A 1 184 ? -10.066 10.824 7.094 1.00 85.00 184 GLN A N 1
ATOM 1496 C CA . GLN A 1 184 ? -10.610 12.184 7.178 1.00 85.00 184 GLN A CA 1
ATOM 1497 C C . GLN A 1 184 ? -10.077 13.095 6.066 1.00 85.00 184 GLN A C 1
ATOM 1499 O O . GLN A 1 184 ? -10.875 13.775 5.431 1.00 85.00 184 GLN A O 1
ATOM 1504 N N . ILE A 1 185 ? -8.758 13.131 5.816 1.00 72.81 185 ILE A N 1
ATOM 1505 C CA . ILE A 1 185 ? -8.147 13.994 4.774 1.00 72.81 185 ILE A CA 1
ATOM 1506 C C . ILE A 1 185 ? -6.793 13.429 4.290 1.00 72.81 185 ILE A C 1
ATOM 1508 O O . ILE A 1 185 ? -5.749 13.848 4.794 1.00 72.81 185 ILE A O 1
ATOM 1512 N N . PRO A 1 186 ? -6.745 12.467 3.362 1.00 61.94 186 PRO A N 1
ATOM 1513 C CA . PRO A 1 186 ? -5.490 11.887 2.870 1.00 61.94 186 PRO A CA 1
ATOM 1514 C C . PRO A 1 186 ? -4.693 12.766 1.909 1.00 61.94 186 PRO A C 1
ATOM 1516 O O . PRO A 1 186 ? -4.508 12.442 0.747 1.00 61.94 186 PRO A O 1
ATOM 1519 N N . GLY A 1 187 ? -4.083 13.819 2.448 1.00 62.62 187 GLY A N 1
ATOM 1520 C CA . GLY A 1 187 ? -2.961 14.514 1.817 1.00 62.62 187 GLY A CA 1
ATOM 1521 C C . GLY A 1 187 ? -3.280 15.228 0.498 1.00 62.62 187 GLY A C 1
ATOM 1522 O O . GLY A 1 187 ? -4.331 15.082 -0.116 1.00 62.62 187 GLY A O 1
ATOM 1523 N N . ASN A 1 188 ? -2.338 16.055 0.050 1.00 68.69 188 ASN A N 1
ATOM 1524 C CA . ASN A 1 188 ? -2.610 17.003 -1.032 1.00 68.69 188 ASN A CA 1
ATOM 1525 C C . ASN A 1 188 ? -2.503 16.397 -2.445 1.00 68.69 188 ASN A C 1
ATOM 1527 O O . ASN A 1 188 ? -2.806 17.079 -3.418 1.00 68.69 188 ASN A O 1
ATOM 1531 N N . TRP A 1 189 ? -2.069 15.138 -2.584 1.00 67.75 189 TRP A N 1
ATOM 1532 C CA . TRP A 1 189 ? -1.833 14.510 -3.893 1.00 67.75 189 TRP A CA 1
ATOM 1533 C C . TRP A 1 189 ? -3.127 14.147 -4.639 1.00 67.75 189 TRP A C 1
ATOM 1535 O O . TRP A 1 189 ? -3.090 13.949 -5.850 1.00 67.75 189 TRP A O 1
ATOM 1545 N N . LEU A 1 190 ? -4.266 14.096 -3.941 1.00 68.62 190 LEU A N 1
ATOM 1546 C CA . LEU A 1 190 ? -5.563 13.756 -4.531 1.00 68.62 190 LEU A CA 1
ATOM 1547 C C . LEU A 1 190 ? -6.259 14.936 -5.217 1.00 68.62 190 LEU A C 1
ATOM 1549 O O . LEU A 1 190 ? -6.981 14.711 -6.186 1.00 68.62 190 LEU A O 1
ATOM 1553 N N . TYR A 1 191 ? -5.982 16.177 -4.793 1.00 63.81 191 TYR A N 1
ATOM 1554 C CA . TYR A 1 191 ? -6.686 17.372 -5.287 1.00 63.81 191 TYR A CA 1
ATOM 1555 C C . TYR A 1 191 ? -6.586 17.579 -6.805 1.00 63.81 191 TYR A C 1
ATOM 1557 O O . TYR A 1 191 ? -7.463 18.209 -7.380 1.00 63.81 191 TYR A O 1
ATOM 1565 N N . GLY A 1 192 ? -5.545 17.054 -7.460 1.00 65.38 192 GLY A N 1
ATOM 1566 C CA . GLY A 1 192 ? -5.387 17.159 -8.915 1.00 65.38 192 GLY A CA 1
ATOM 1567 C C . GLY A 1 192 ? -5.964 15.989 -9.717 1.00 65.38 192 GLY A C 1
ATOM 1568 O O . GLY A 1 192 ? -6.065 16.093 -10.932 1.00 65.38 192 GLY A O 1
ATOM 1569 N N . THR A 1 193 ? -6.299 14.865 -9.074 1.00 69.12 193 THR A N 1
ATOM 1570 C CA . THR A 1 193 ? -6.716 13.633 -9.780 1.00 69.12 193 THR A CA 1
ATOM 1571 C C . THR A 1 193 ? -8.212 13.379 -9.653 1.00 69.12 193 THR A C 1
ATOM 1573 O O . THR A 1 193 ? -8.831 12.818 -10.553 1.00 69.12 193 THR A O 1
ATOM 1576 N N . CYS A 1 194 ? -8.814 13.788 -8.539 1.00 70.38 194 CYS A N 1
ATOM 1577 C CA . CYS A 1 194 ? -10.235 13.621 -8.309 1.00 70.38 194 CYS A CA 1
ATOM 1578 C C . CYS A 1 194 ? -10.750 14.728 -7.386 1.00 70.38 194 CYS A C 1
ATOM 1580 O O . CYS A 1 194 ? -10.054 15.152 -6.468 1.00 70.38 194 CYS A O 1
ATOM 1582 N N . ASN A 1 195 ? -11.999 15.161 -7.576 1.00 76.50 195 ASN A N 1
ATOM 1583 C CA . ASN A 1 195 ? -12.672 16.142 -6.709 1.00 76.50 195 ASN A CA 1
ATOM 1584 C C . ASN A 1 195 ? -13.027 15.561 -5.318 1.00 76.50 195 ASN A C 1
ATOM 1586 O O . ASN A 1 195 ? -14.056 15.898 -4.737 1.00 76.50 195 ASN A O 1
ATOM 1590 N N . SER A 1 196 ? -12.211 14.642 -4.797 1.00 79.12 196 SER A N 1
ATOM 1591 C CA . SER A 1 196 ? -12.376 13.987 -3.505 1.00 79.12 196 SER A CA 1
ATOM 1592 C C . SER A 1 196 ? -11.168 14.276 -2.627 1.00 79.12 196 SER A C 1
ATOM 1594 O O . SER A 1 196 ? -10.023 14.233 -3.071 1.00 79.12 196 SER A O 1
ATOM 1596 N N . SER A 1 197 ? -11.423 14.508 -1.343 1.00 74.12 197 SER A N 1
ATOM 1597 C CA . SER A 1 197 ? -10.374 14.591 -0.331 1.00 74.12 197 SER A CA 1
ATOM 1598 C C . SER A 1 197 ? -9.842 13.217 0.080 1.00 74.12 197 SER A C 1
ATOM 1600 O O . SER A 1 197 ? -8.873 13.170 0.828 1.00 74.12 197 SER A O 1
ATOM 1602 N N . THR A 1 198 ? -10.462 12.118 -0.377 1.00 81.94 198 THR A N 1
ATOM 1603 C CA . THR A 1 198 ? -10.169 10.724 0.008 1.00 81.94 198 THR A CA 1
ATOM 1604 C C . THR A 1 198 ? -9.640 9.892 -1.167 1.00 81.94 198 THR A C 1
ATOM 1606 O O . THR A 1 198 ? -9.963 10.192 -2.320 1.00 81.94 198 THR A O 1
ATOM 1609 N N . PRO A 1 199 ? -8.848 8.825 -0.924 1.00 87.50 199 PRO A N 1
ATOM 1610 C CA . PRO A 1 199 ? -8.242 8.002 -1.964 1.00 87.50 199 PRO A CA 1
ATOM 1611 C C . PRO A 1 199 ? -9.308 7.117 -2.624 1.00 87.50 199 PRO A C 1
ATOM 1613 O O . PRO A 1 199 ? -9.055 6.510 -3.661 1.00 87.50 199 PRO A O 1
ATOM 1616 N N . ASP A 1 200 ? -10.513 7.104 -2.047 1.00 88.69 200 ASP A N 1
ATOM 1617 C CA . ASP A 1 200 ? -11.702 6.378 -2.466 1.00 88.69 200 ASP A CA 1
ATOM 1618 C C . ASP A 1 200 ? -12.197 6.808 -3.854 1.00 88.69 200 ASP A C 1
ATOM 1620 O O . ASP A 1 200 ? -13.158 6.257 -4.368 1.00 88.69 200 ASP A O 1
ATOM 1624 N N . CYS A 1 201 ? -11.594 7.809 -4.495 1.00 87.12 201 CYS A N 1
ATOM 1625 C CA . CYS A 1 201 ? -11.859 8.103 -5.901 1.00 87.12 201 CYS A CA 1
ATOM 1626 C C . CYS A 1 201 ? -11.124 7.151 -6.864 1.00 87.12 201 CYS A C 1
ATOM 1628 O O . CYS A 1 201 ? -11.611 6.921 -7.964 1.00 87.12 201 CYS A O 1
ATOM 1630 N N . VAL A 1 202 ? -9.990 6.585 -6.440 1.00 90.31 202 VAL A N 1
ATOM 1631 C CA . VAL A 1 202 ? -9.137 5.662 -7.215 1.00 90.31 202 VAL A CA 1
ATOM 1632 C C . VAL A 1 202 ? -9.227 4.240 -6.650 1.00 90.31 202 VAL A C 1
ATOM 1634 O O . VAL A 1 202 ? -9.200 3.251 -7.384 1.00 90.31 202 VAL A O 1
ATOM 1637 N N . PHE A 1 203 ? -9.346 4.134 -5.328 1.00 92.75 203 PHE A N 1
ATOM 1638 C CA . PHE A 1 203 ? -9.399 2.876 -4.596 1.00 92.75 203 PHE A CA 1
ATOM 1639 C C . PHE A 1 203 ? -10.798 2.615 -4.031 1.00 92.75 203 PHE A C 1
ATOM 1641 O O . PHE A 1 203 ? -11.642 3.507 -3.946 1.00 92.75 203 PHE A O 1
ATOM 1648 N N . LEU A 1 204 ? -11.065 1.371 -3.654 1.00 93.12 204 LEU A N 1
ATOM 1649 C CA . LEU A 1 204 ? -12.244 1.000 -2.891 1.00 93.12 204 LEU A CA 1
ATOM 1650 C C . LEU A 1 204 ? -12.155 1.587 -1.472 1.00 93.12 204 LEU A C 1
ATOM 1652 O O . LEU A 1 204 ? -11.052 1.671 -0.920 1.00 93.12 204 LEU A O 1
ATOM 1656 N N . PRO A 1 205 ? -13.300 1.919 -0.846 1.00 93.88 205 PRO A N 1
ATOM 1657 C CA . PRO A 1 205 ? -13.330 2.381 0.535 1.00 93.88 205 PRO A CA 1
ATOM 1658 C C . PRO A 1 205 ? -12.615 1.414 1.486 1.00 93.88 205 PRO A C 1
ATOM 1660 O O . PRO A 1 205 ? -12.701 0.186 1.360 1.00 93.88 205 PRO A O 1
ATOM 1663 N N . ILE A 1 206 ? -11.912 1.970 2.472 1.00 95.44 206 ILE A N 1
ATOM 1664 C CA . ILE A 1 206 ? -11.184 1.179 3.475 1.00 95.44 206 ILE A CA 1
ATOM 1665 C C . ILE A 1 206 ? -12.128 0.372 4.389 1.00 95.44 206 ILE A C 1
ATOM 1667 O O . ILE A 1 206 ? -11.756 -0.716 4.834 1.00 95.44 206 ILE A O 1
ATOM 1671 N N . THR A 1 207 ? -13.346 0.875 4.613 1.00 97.00 207 THR A N 1
ATOM 1672 C CA . THR A 1 207 ? -14.405 0.311 5.468 1.00 97.00 207 THR A CA 1
ATOM 1673 C C . THR A 1 207 ? -15.794 0.661 4.911 1.00 97.00 207 THR A C 1
ATOM 1675 O O . THR A 1 207 ? -15.931 1.626 4.158 1.00 97.00 207 THR A O 1
ATOM 1678 N N . ASN A 1 208 ? -16.830 -0.086 5.311 1.00 96.06 208 ASN A N 1
ATOM 1679 C CA . ASN A 1 208 ? -18.244 0.268 5.115 1.00 96.06 208 ASN A CA 1
ATOM 1680 C C . ASN A 1 208 ? -18.806 1.184 6.221 1.00 96.06 208 ASN A C 1
ATOM 1682 O O . ASN A 1 208 ? -19.940 1.646 6.108 1.00 96.06 208 ASN A O 1
ATOM 1686 N N . CYS A 1 209 ? -18.057 1.429 7.297 1.00 96.94 209 CYS A N 1
ATOM 1687 C CA . CYS A 1 209 ? -18.509 2.262 8.401 1.00 96.94 209 CYS A CA 1
ATOM 1688 C C . CYS A 1 209 ? -18.319 3.755 8.106 1.00 96.94 209 CYS A C 1
ATOM 1690 O O . CYS A 1 209 ? -17.310 4.182 7.544 1.00 96.94 209 CYS A O 1
ATOM 1692 N N . SER A 1 210 ? -19.269 4.578 8.550 1.00 95.38 210 SER A N 1
ATOM 1693 C CA . SER A 1 210 ? -19.148 6.036 8.470 1.00 95.38 210 SER A CA 1
ATOM 1694 C C . SER A 1 210 ? -18.124 6.583 9.468 1.00 95.38 210 SER A C 1
ATOM 1696 O O . SER A 1 210 ? -17.881 6.000 10.525 1.00 95.38 210 SER A O 1
ATOM 1698 N N . ILE A 1 211 ? -17.549 7.745 9.150 1.00 94.44 211 ILE A N 1
ATOM 1699 C CA . ILE A 1 211 ? -16.618 8.451 10.037 1.00 94.44 211 ILE A CA 1
ATOM 1700 C C . ILE A 1 211 ? -17.380 8.909 11.295 1.00 94.44 211 ILE A C 1
ATOM 1702 O O . ILE A 1 211 ? -18.362 9.646 11.164 1.00 94.44 211 ILE A O 1
ATOM 1706 N N . PRO A 1 212 ? -16.943 8.541 12.513 1.00 94.81 212 PRO A N 1
ATOM 1707 C CA . PRO A 1 212 ? -17.576 9.026 13.735 1.00 94.81 212 PRO A CA 1
ATOM 1708 C C . PRO A 1 212 ? -17.436 10.544 13.884 1.00 94.81 212 PRO A C 1
ATOM 1710 O O . PRO A 1 212 ? -16.368 11.110 13.648 1.00 94.81 212 PRO A O 1
ATOM 1713 N N . SER A 1 213 ? -18.494 11.206 14.352 1.00 93.56 213 SER A N 1
ATOM 1714 C CA . SER A 1 213 ? -18.512 12.662 14.555 1.00 93.56 213 SER A CA 1
ATOM 1715 C C . SER A 1 213 ? -17.746 13.123 15.801 1.00 93.56 213 SER A C 1
ATOM 1717 O O . SER A 1 213 ? -17.314 14.274 15.869 1.00 93.56 213 SER A O 1
ATOM 1719 N N . LYS A 1 214 ? -17.556 12.237 16.790 1.00 94.31 214 LYS A N 1
ATOM 1720 C CA . LYS A 1 214 ? -16.919 12.546 18.077 1.00 94.31 214 LYS A CA 1
ATOM 1721 C C . LYS A 1 214 ? -15.631 11.749 18.270 1.00 94.31 214 LYS A C 1
ATOM 1723 O O . LYS A 1 214 ? -15.591 10.543 18.039 1.00 94.31 214 LYS A O 1
ATOM 1728 N N . VAL A 1 215 ? -14.598 12.435 18.755 1.00 94.38 215 VAL A N 1
ATOM 1729 C CA . VAL A 1 215 ? -13.331 11.846 19.210 1.00 94.38 215 VAL A CA 1
ATOM 1730 C C . VAL A 1 215 ? -13.321 11.910 20.731 1.00 94.38 215 VAL A C 1
ATOM 1732 O O . VAL A 1 215 ? -13.413 12.998 21.294 1.00 94.38 215 VAL A O 1
ATOM 1735 N N . ASP A 1 216 ? -13.250 10.758 21.392 1.00 94.69 216 ASP A N 1
ATOM 1736 C CA . ASP A 1 216 ? -13.381 10.641 22.851 1.00 94.69 216 ASP A CA 1
ATOM 1737 C C . ASP A 1 216 ? -12.209 9.903 23.519 1.00 94.69 216 ASP A C 1
ATOM 1739 O O . ASP A 1 216 ? -12.198 9.733 24.735 1.00 94.69 216 ASP A O 1
ATOM 1743 N N . GLY A 1 217 ? -11.222 9.452 22.740 1.00 92.25 217 GLY A N 1
ATOM 1744 C CA . GLY A 1 217 ? -10.052 8.724 23.233 1.00 92.25 217 GLY A CA 1
ATOM 1745 C C . GLY A 1 217 ? -10.310 7.244 23.534 1.00 92.25 217 GLY A C 1
ATOM 1746 O O . GLY A 1 217 ? -9.383 6.437 23.457 1.00 92.25 217 GLY A O 1
ATOM 1747 N N . ASN A 1 218 ? -11.557 6.860 23.817 1.00 93.81 218 ASN A N 1
ATOM 1748 C CA . ASN A 1 218 ? -11.937 5.486 24.124 1.00 93.81 218 ASN A CA 1
ATOM 1749 C C . ASN A 1 218 ? -12.480 4.773 22.879 1.00 93.81 218 ASN A C 1
ATOM 1751 O O . ASN A 1 218 ? -11.801 3.907 22.317 1.00 93.81 218 ASN A O 1
ATOM 1755 N N . GLN A 1 219 ? -13.656 5.178 22.395 1.00 95.00 219 GLN A N 1
ATOM 1756 C CA . GLN A 1 219 ? -14.262 4.624 21.186 1.00 95.00 219 GLN A CA 1
ATOM 1757 C C . GLN A 1 219 ? -13.566 5.136 19.939 1.00 95.00 219 GLN A C 1
ATOM 1759 O O . GLN A 1 219 ? -13.206 4.340 19.078 1.00 95.00 219 GLN A O 1
ATOM 1764 N N . THR A 1 220 ? -13.252 6.425 19.887 1.00 97.31 220 THR A N 1
ATOM 1765 C CA . THR A 1 220 ? -12.662 7.044 18.700 1.00 97.31 220 THR A CA 1
ATOM 1766 C C . THR A 1 220 ? -11.367 7.747 19.056 1.00 97.31 220 THR A C 1
ATOM 1768 O O . THR A 1 220 ? -11.346 8.649 19.896 1.00 97.31 220 THR A O 1
ATOM 1771 N N . ILE A 1 221 ? -10.287 7.368 18.374 1.00 96.31 221 ILE A N 1
ATOM 1772 C CA . ILE A 1 221 ? -8.992 8.051 18.456 1.00 96.31 221 ILE A CA 1
ATOM 1773 C C . ILE A 1 221 ? -8.625 8.687 17.122 1.00 96.31 221 ILE A C 1
ATOM 1775 O O . ILE A 1 221 ? -9.178 8.362 16.072 1.00 96.31 221 ILE A O 1
ATOM 1779 N N . LYS A 1 222 ? -7.636 9.569 17.181 1.00 95.19 222 LYS A N 1
ATOM 1780 C CA . LYS A 1 222 ? -6.996 10.196 16.034 1.00 95.19 222 LYS A CA 1
ATOM 1781 C C . LYS A 1 222 ? -5.576 9.657 15.892 1.00 95.19 222 LYS A C 1
ATOM 1783 O O . LYS A 1 222 ? -4.840 9.622 16.875 1.00 95.19 222 LYS A O 1
ATOM 1788 N N . ILE A 1 223 ? -5.211 9.222 14.689 1.00 92.75 223 ILE A N 1
ATOM 1789 C CA . ILE A 1 223 ? -3.862 8.751 14.370 1.00 92.75 223 ILE A CA 1
ATOM 1790 C C . ILE A 1 223 ? -3.257 9.692 13.331 1.00 92.75 223 ILE A C 1
ATOM 1792 O O . ILE A 1 223 ? -3.738 9.759 12.199 1.00 92.75 223 ILE A O 1
ATOM 1796 N N . THR A 1 224 ? -2.179 10.375 13.723 1.00 89.88 224 THR A N 1
ATOM 1797 C CA . THR A 1 224 ? -1.335 11.151 12.808 1.00 89.88 224 THR A CA 1
ATOM 1798 C C . THR A 1 224 ? -0.426 10.205 12.045 1.00 89.88 224 THR A C 1
ATOM 1800 O O . THR A 1 224 ? 0.410 9.533 12.647 1.00 89.88 224 THR A O 1
ATOM 1803 N N . ALA A 1 225 ? -0.551 10.171 10.727 1.00 82.12 225 ALA A N 1
ATOM 1804 C CA . ALA A 1 225 ? 0.220 9.278 9.879 1.00 82.12 225 ALA A CA 1
ATOM 1805 C C . ALA A 1 225 ? 1.645 9.827 9.660 1.00 82.12 225 ALA A C 1
ATOM 1807 O O . ALA A 1 225 ? 1.918 10.489 8.666 1.00 82.12 225 ALA A O 1
ATOM 1808 N N . ASN A 1 226 ? 2.559 9.588 10.606 1.00 78.94 226 ASN A N 1
ATOM 1809 C CA . ASN A 1 226 ? 3.955 10.038 10.527 1.00 78.94 226 ASN A CA 1
ATOM 1810 C C . ASN A 1 226 ? 4.914 8.848 10.325 1.00 78.94 226 ASN A C 1
ATOM 1812 O O . ASN A 1 226 ? 4.803 7.818 10.986 1.00 78.94 226 ASN A O 1
ATOM 1816 N N . ILE A 1 227 ? 5.885 9.007 9.422 1.00 67.69 227 ILE A N 1
ATOM 1817 C CA . ILE A 1 227 ? 6.862 7.987 9.008 1.00 67.69 227 ILE A CA 1
ATOM 1818 C C . ILE A 1 227 ? 7.777 7.542 10.164 1.00 67.69 227 ILE A C 1
ATOM 1820 O O . ILE A 1 227 ? 8.242 6.403 10.169 1.00 67.69 227 ILE A O 1
ATOM 1824 N N . GLY A 1 228 ? 8.019 8.397 11.165 1.00 67.88 228 GLY A N 1
ATOM 1825 C CA . GLY A 1 228 ? 8.975 8.124 12.250 1.00 67.88 228 GLY A CA 1
ATOM 1826 C C . GLY A 1 228 ? 8.657 6.910 13.138 1.00 67.88 228 GLY A C 1
ATOM 1827 O O . GLY A 1 228 ? 9.498 6.486 13.926 1.00 67.88 228 GLY A O 1
ATOM 1828 N N . TYR A 1 229 ? 7.467 6.322 13.013 1.00 66.31 229 TYR A N 1
ATOM 1829 C CA . TYR A 1 229 ? 6.972 5.288 13.921 1.00 66.31 229 TYR A CA 1
ATOM 1830 C C . TYR A 1 229 ? 7.027 3.855 13.367 1.00 66.31 229 TYR A C 1
ATOM 1832 O O . TYR A 1 229 ? 6.520 2.927 14.000 1.00 66.31 229 TYR A O 1
ATOM 1840 N N . TRP A 1 230 ? 7.651 3.631 12.208 1.00 71.69 230 TRP A N 1
ATOM 1841 C CA . TRP A 1 230 ? 7.805 2.283 11.641 1.00 71.69 230 TRP A CA 1
ATOM 1842 C C . TRP A 1 230 ? 8.811 1.387 12.386 1.00 71.69 230 TRP A C 1
ATOM 1844 O O . TRP A 1 230 ? 8.915 0.206 12.073 1.00 71.69 230 TRP A O 1
ATOM 1854 N N . SER A 1 231 ? 9.545 1.908 13.372 1.00 69.88 231 SER A N 1
ATOM 1855 C CA . SER A 1 231 ? 10.616 1.170 14.058 1.00 69.88 231 SER A CA 1
ATOM 1856 C C . SER A 1 231 ? 10.128 0.077 15.017 1.00 69.88 231 SER A C 1
ATOM 1858 O O . SER A 1 231 ? 10.910 -0.804 15.371 1.00 69.88 231 SER A O 1
ATOM 1860 N N . LYS A 1 232 ? 8.859 0.113 15.450 1.00 71.75 232 LYS A N 1
ATOM 1861 C CA . LYS A 1 232 ? 8.261 -0.872 16.372 1.00 71.75 232 LYS A CA 1
ATOM 1862 C C . LYS A 1 232 ? 6.806 -1.170 15.986 1.00 71.75 232 LYS A C 1
ATOM 1864 O O . LYS A 1 232 ? 5.887 -0.690 16.654 1.00 71.75 232 LYS A O 1
ATOM 1869 N N . PRO A 1 233 ? 6.572 -1.906 14.887 1.00 75.69 233 PRO A N 1
ATOM 1870 C CA . PRO A 1 233 ? 5.223 -2.282 14.487 1.00 75.69 233 PRO A CA 1
ATOM 1871 C C . PRO A 1 233 ? 4.579 -3.151 15.570 1.00 75.69 233 PRO A C 1
ATOM 1873 O O . PRO A 1 233 ? 5.185 -4.094 16.074 1.00 75.69 233 PRO A O 1
ATOM 1876 N N . ILE A 1 234 ? 3.332 -2.845 15.918 1.00 80.88 234 ILE A N 1
ATOM 1877 C CA . ILE A 1 234 ? 2.514 -3.758 16.714 1.00 80.88 234 ILE A CA 1
ATOM 1878 C C . ILE A 1 234 ? 1.826 -4.688 15.717 1.00 80.88 234 ILE A C 1
ATOM 1880 O O . ILE A 1 234 ? 1.089 -4.227 14.845 1.00 80.88 234 ILE A O 1
ATOM 1884 N N . HIS A 1 235 ? 2.103 -5.986 15.817 1.00 86.56 235 HIS A N 1
ATOM 1885 C CA . HIS A 1 235 ? 1.489 -6.997 14.966 1.00 86.56 235 HIS A CA 1
ATOM 1886 C C . HIS A 1 235 ? 0.203 -7.524 15.616 1.00 86.56 235 HIS A C 1
ATOM 1888 O O . HIS A 1 235 ? 0.260 -8.054 16.732 1.00 86.56 235 HIS A O 1
ATOM 1894 N N . PRO A 1 236 ? -0.949 -7.443 14.927 1.00 88.62 236 PRO A N 1
ATOM 1895 C CA . PRO A 1 236 ? -2.122 -8.226 15.300 1.00 88.62 236 PRO A CA 1
ATOM 1896 C C . PRO A 1 236 ? -1.774 -9.720 15.334 1.00 88.62 236 PRO A C 1
ATOM 1898 O O . PRO A 1 236 ? -0.829 -10.151 14.672 1.00 88.62 236 PRO A O 1
ATOM 1901 N N . PHE A 1 237 ? -2.538 -10.526 16.079 1.00 88.56 237 PHE A N 1
ATOM 1902 C CA . PHE A 1 237 ? -2.199 -11.935 16.339 1.00 88.56 237 PHE A CA 1
ATOM 1903 C C . PHE A 1 237 ? -1.898 -12.743 15.061 1.00 88.56 237 PHE A C 1
ATOM 1905 O O . PHE A 1 237 ? -0.937 -13.508 15.032 1.00 88.56 237 PHE A O 1
ATOM 1912 N N . ILE A 1 238 ? -2.652 -12.511 13.979 1.00 86.56 238 ILE A N 1
ATOM 1913 C CA . ILE A 1 238 ? -2.483 -13.196 12.687 1.00 86.56 238 ILE A CA 1
ATOM 1914 C C . ILE A 1 238 ? -1.141 -12.871 11.996 1.00 86.56 238 ILE A C 1
ATOM 1916 O O . ILE A 1 238 ? -0.665 -13.638 11.162 1.00 86.56 238 ILE A O 1
ATOM 1920 N N . PHE A 1 239 ? -0.493 -11.770 12.387 1.00 89.00 239 PHE A N 1
ATOM 1921 C CA . PHE A 1 239 ? 0.774 -11.281 11.837 1.00 89.00 239 PHE A CA 1
ATOM 1922 C C . PHE A 1 239 ? 1.980 -11.496 12.767 1.00 89.00 239 PHE A C 1
ATOM 1924 O O . PHE A 1 239 ? 3.105 -11.219 12.365 1.00 89.00 239 PHE A O 1
ATOM 1931 N N . GLN A 1 240 ? 1.800 -11.988 14.000 1.00 86.62 240 GLN A N 1
ATOM 1932 C CA . GLN A 1 240 ? 2.876 -12.025 15.010 1.00 86.62 240 GLN A CA 1
ATOM 1933 C C . GLN A 1 240 ? 4.112 -12.838 14.602 1.00 86.62 240 GLN A C 1
ATOM 1935 O O . GLN A 1 240 ? 5.215 -12.522 15.040 1.00 86.62 240 GLN A O 1
ATOM 1940 N N . LYS A 1 241 ? 3.942 -13.864 13.763 1.00 87.06 241 LYS A N 1
ATOM 1941 C CA . LYS A 1 241 ? 5.028 -14.731 13.270 1.00 87.06 241 LYS A CA 1
ATOM 1942 C C . LYS A 1 241 ? 5.472 -14.392 11.845 1.00 87.06 241 LYS A C 1
ATOM 1944 O O . LYS A 1 241 ? 6.067 -15.232 11.179 1.00 87.06 241 LYS A O 1
ATOM 1949 N N . ARG A 1 242 ? 5.116 -13.208 11.351 1.00 86.69 242 ARG A N 1
ATOM 1950 C CA . ARG A 1 242 ? 5.388 -12.777 9.979 1.00 86.69 242 ARG A CA 1
ATOM 1951 C C . ARG A 1 242 ? 6.443 -11.686 9.974 1.00 86.69 242 ARG A C 1
ATOM 1953 O O . ARG A 1 242 ? 6.564 -10.917 10.932 1.00 86.69 242 ARG A O 1
ATOM 1960 N N . THR A 1 243 ? 7.206 -11.606 8.894 1.00 85.81 243 THR A N 1
ATOM 1961 C CA . THR A 1 243 ? 8.167 -10.530 8.715 1.00 85.81 243 THR A CA 1
ATOM 1962 C C . THR A 1 243 ? 7.429 -9.204 8.592 1.00 85.81 243 THR A C 1
ATOM 1964 O O . THR A 1 243 ? 6.318 -9.094 8.064 1.00 85.81 243 THR A O 1
ATOM 1967 N N . PHE A 1 244 ? 8.073 -8.153 9.083 1.00 85.38 244 PHE A N 1
ATOM 1968 C CA . PHE A 1 244 ? 7.498 -6.816 9.049 1.00 85.38 244 PHE A CA 1
ATOM 1969 C C . PHE A 1 244 ? 7.221 -6.327 7.615 1.00 85.38 244 PHE A C 1
ATOM 1971 O O . PHE A 1 244 ? 6.207 -5.673 7.368 1.00 85.38 244 PHE A O 1
ATOM 1978 N N . ASN A 1 245 ? 8.084 -6.677 6.655 1.00 85.00 245 ASN A N 1
ATOM 1979 C CA . ASN A 1 245 ? 7.891 -6.316 5.250 1.00 85.00 245 ASN A CA 1
ATOM 1980 C C . ASN A 1 245 ? 6.669 -7.011 4.651 1.00 85.00 245 ASN A C 1
ATOM 1982 O O . ASN A 1 245 ? 5.890 -6.356 3.958 1.00 85.00 245 ASN A O 1
ATOM 1986 N N . TRP A 1 246 ? 6.471 -8.296 4.956 1.00 87.69 246 TRP A N 1
ATOM 1987 C CA . TRP A 1 246 ? 5.284 -9.016 4.516 1.00 87.69 246 TRP A CA 1
ATOM 1988 C C . TRP A 1 246 ? 4.012 -8.391 5.090 1.00 87.69 246 TRP A C 1
ATOM 1990 O O . TRP A 1 246 ? 3.103 -8.046 4.339 1.00 87.69 246 TRP A O 1
ATOM 2000 N N . TYR A 1 247 ? 3.975 -8.136 6.402 1.00 91.31 247 TYR A N 1
ATOM 2001 C CA . TYR A 1 247 ? 2.846 -7.455 7.043 1.00 91.31 247 TYR A CA 1
ATOM 2002 C C . TYR A 1 247 ? 2.537 -6.102 6.383 1.00 91.31 247 TYR A C 1
ATOM 2004 O O . TYR A 1 247 ? 1.397 -5.835 6.001 1.00 91.31 247 TYR A O 1
ATOM 2012 N N . ARG A 1 248 ? 3.557 -5.262 6.176 1.00 90.69 248 ARG A N 1
ATOM 2013 C CA . ARG A 1 248 ? 3.409 -3.964 5.503 1.00 90.69 248 ARG A CA 1
ATOM 2014 C C . ARG A 1 248 ? 2.873 -4.107 4.076 1.00 90.69 248 ARG A C 1
ATOM 2016 O O . ARG A 1 248 ? 2.067 -3.274 3.663 1.00 90.69 248 ARG A O 1
ATOM 2023 N N . ALA A 1 249 ? 3.294 -5.132 3.335 1.00 91.25 249 ALA A N 1
ATOM 2024 C CA . ALA A 1 249 ? 2.774 -5.411 1.999 1.00 91.25 249 ALA A CA 1
ATOM 2025 C C . ALA A 1 249 ? 1.278 -5.754 2.039 1.00 91.25 249 ALA A C 1
ATOM 2027 O O . ALA A 1 249 ? 0.513 -5.183 1.267 1.00 91.25 249 ALA A O 1
ATOM 2028 N N . GLN A 1 250 ? 0.837 -6.577 2.999 1.00 93.69 250 GLN A N 1
ATOM 2029 C CA . GLN A 1 250 ? -0.584 -6.905 3.165 1.00 93.69 250 GLN A CA 1
ATOM 2030 C C . GLN A 1 250 ? -1.438 -5.659 3.450 1.00 93.69 250 GLN A C 1
ATOM 2032 O O . GLN A 1 250 ? -2.510 -5.491 2.868 1.00 93.69 250 GLN A O 1
ATOM 2037 N N . LEU A 1 251 ? -0.950 -4.737 4.287 1.00 94.94 251 LEU A N 1
ATOM 2038 C CA . LEU A 1 251 ? -1.642 -3.468 4.534 1.00 94.94 251 LEU A CA 1
ATOM 2039 C C . LEU A 1 251 ? -1.765 -2.625 3.257 1.00 94.94 251 LEU A C 1
ATOM 2041 O O . LEU A 1 251 ? -2.828 -2.076 2.985 1.00 94.94 251 LEU A O 1
ATOM 2045 N N . LEU A 1 252 ? -0.695 -2.528 2.463 1.00 94.56 252 LEU A N 1
ATOM 2046 C CA . LEU A 1 252 ? -0.710 -1.775 1.206 1.00 94.56 252 LEU A CA 1
ATOM 2047 C C . LEU A 1 252 ? -1.638 -2.403 0.169 1.00 94.56 252 LEU A C 1
ATOM 2049 O O . LEU A 1 252 ? -2.399 -1.674 -0.456 1.00 94.56 252 LEU A O 1
ATOM 2053 N N . PHE A 1 253 ? -1.622 -3.728 0.022 1.00 93.88 253 PHE A N 1
ATOM 2054 C CA . PHE A 1 253 ? -2.533 -4.441 -0.877 1.00 93.88 253 PHE A CA 1
ATOM 2055 C C . PHE A 1 253 ? -3.992 -4.166 -0.532 1.00 93.88 253 PHE A C 1
ATOM 2057 O O . PHE A 1 253 ? -4.785 -3.854 -1.417 1.00 93.88 253 PHE A O 1
ATOM 2064 N N . TYR A 1 254 ? -4.326 -4.173 0.758 1.00 95.44 254 TYR A N 1
ATOM 2065 C CA . TYR A 1 254 ? -5.671 -3.848 1.209 1.00 95.44 254 TYR A CA 1
ATOM 2066 C C . TYR A 1 254 ? -6.067 -2.394 0.900 1.00 95.44 254 TYR A C 1
ATOM 2068 O O . TYR A 1 254 ? -7.193 -2.116 0.482 1.00 95.44 254 TYR A O 1
ATOM 2076 N N . LEU A 1 255 ? -5.148 -1.446 1.098 1.00 94.56 255 LEU A N 1
ATOM 2077 C CA . LEU A 1 255 ? -5.394 -0.023 0.845 1.00 94.56 255 LEU A CA 1
ATOM 2078 C C . LEU A 1 255 ? -5.473 0.309 -0.650 1.00 94.56 255 LEU A C 1
ATOM 2080 O O . LEU A 1 255 ? -6.194 1.224 -1.031 1.00 94.56 255 LEU A O 1
ATOM 2084 N N . MET A 1 256 ? -4.745 -0.429 -1.489 1.00 93.62 256 MET A N 1
ATOM 2085 C CA . MET A 1 256 ? -4.634 -0.201 -2.932 1.00 93.62 256 MET A CA 1
ATOM 2086 C C . MET A 1 256 ? -5.571 -1.094 -3.754 1.00 93.62 256 MET A C 1
ATOM 2088 O O . MET A 1 256 ? -5.281 -1.418 -4.906 1.00 93.62 256 MET A O 1
ATOM 2092 N N . ARG A 1 257 ? -6.715 -1.491 -3.188 1.00 93.12 257 ARG A N 1
ATOM 2093 C CA . ARG A 1 257 ? -7.769 -2.188 -3.936 1.00 93.12 257 ARG A CA 1
ATOM 2094 C C . ARG A 1 257 ? -8.382 -1.216 -4.937 1.00 93.12 257 ARG A C 1
ATOM 2096 O O . ARG A 1 257 ? -9.215 -0.402 -4.561 1.00 93.12 257 ARG A O 1
ATOM 2103 N N . TYR A 1 258 ? -7.929 -1.245 -6.184 1.00 89.69 258 TYR A N 1
ATOM 2104 C CA . TYR A 1 258 ? -8.414 -0.341 -7.225 1.00 89.69 258 TYR A CA 1
ATOM 2105 C C . TYR A 1 258 ? -9.911 -0.498 -7.467 1.00 89.69 258 TYR A C 1
ATOM 2107 O O . TYR A 1 258 ? -10.460 -1.600 -7.396 1.00 89.69 258 TYR A O 1
ATOM 2115 N N . LYS A 1 259 ? -10.561 0.612 -7.808 1.00 90.94 259 LYS A N 1
ATOM 2116 C CA . LYS A 1 259 ? -11.917 0.553 -8.335 1.00 90.94 259 LYS A CA 1
ATOM 2117 C C . LYS A 1 259 ? -11.956 -0.117 -9.714 1.00 90.94 259 LYS A C 1
ATOM 2119 O O . LYS A 1 259 ? -10.979 0.004 -10.464 1.00 90.94 259 LYS A O 1
ATOM 2124 N N . PRO A 1 260 ? -13.073 -0.773 -10.083 1.00 89.75 260 PRO A N 1
ATOM 2125 C CA . PRO A 1 260 ? -13.217 -1.408 -11.391 1.00 89.75 260 PRO A CA 1
ATOM 2126 C C . PRO A 1 260 ? -12.922 -0.466 -12.564 1.00 89.75 260 PRO A C 1
ATOM 2128 O O . PRO A 1 260 ? -12.223 -0.853 -13.494 1.00 89.75 260 PRO A O 1
ATOM 2131 N N . GLU A 1 261 ? -13.378 0.786 -12.502 1.00 90.44 261 GLU A N 1
ATOM 2132 C CA . GLU A 1 261 ? -13.144 1.787 -13.546 1.00 90.44 261 GLU A CA 1
ATOM 2133 C C . GLU A 1 261 ? -11.665 2.168 -13.688 1.00 90.44 261 GLU A C 1
ATOM 2135 O O . GLU A 1 261 ? -11.161 2.307 -14.802 1.00 90.44 261 GLU A O 1
ATOM 2140 N N . THR A 1 262 ? -10.936 2.279 -12.575 1.00 88.06 262 THR A N 1
ATOM 2141 C CA . THR A 1 262 ? -9.498 2.563 -12.593 1.00 88.06 262 THR A CA 1
ATOM 2142 C C . THR A 1 262 ? -8.718 1.378 -13.149 1.00 88.06 262 THR A C 1
ATOM 2144 O O . THR A 1 262 ? -7.787 1.565 -13.933 1.00 88.06 262 THR A O 1
ATOM 2147 N N . LEU A 1 263 ? -9.106 0.158 -12.772 1.00 87.12 263 LEU A N 1
ATOM 2148 C CA . LEU A 1 263 ? -8.490 -1.056 -13.294 1.00 87.12 263 LEU A CA 1
ATOM 2149 C C . LEU A 1 263 ? -8.718 -1.185 -14.805 1.00 87.12 263 LEU A C 1
ATOM 2151 O O . LEU A 1 263 ? -7.763 -1.418 -15.541 1.00 87.12 263 LEU A O 1
ATOM 2155 N N . ALA A 1 264 ? -9.948 -0.959 -15.270 1.00 88.19 264 ALA A N 1
ATOM 2156 C CA . ALA A 1 264 ? -10.280 -0.977 -16.691 1.00 88.19 264 ALA A CA 1
ATOM 2157 C C . ALA A 1 264 ? -9.487 0.082 -17.473 1.00 88.19 264 ALA A C 1
ATOM 2159 O O . ALA A 1 264 ? -8.957 -0.200 -18.546 1.00 88.19 264 ALA A O 1
ATOM 2160 N N . TYR A 1 265 ? -9.339 1.288 -16.916 1.00 90.50 265 TYR A N 1
ATOM 2161 C CA . TYR A 1 265 ? -8.504 2.330 -17.510 1.00 90.50 265 TYR A CA 1
ATOM 2162 C C . TYR A 1 265 ? -7.039 1.888 -17.654 1.00 90.50 265 TYR A C 1
ATOM 2164 O O . TYR A 1 265 ? -6.459 2.015 -18.733 1.00 90.50 265 TYR A O 1
ATOM 2172 N N . ALA A 1 266 ? -6.451 1.308 -16.603 1.00 88.19 266 ALA A N 1
ATOM 2173 C CA . ALA A 1 266 ? -5.085 0.790 -16.653 1.00 88.19 266 ALA A CA 1
ATOM 2174 C C . ALA A 1 266 ? -4.932 -0.346 -17.682 1.00 88.19 266 ALA A C 1
ATOM 2176 O O . ALA A 1 266 ? -3.970 -0.354 -18.450 1.00 88.19 266 ALA A O 1
ATOM 2177 N N . GLN A 1 267 ? -5.895 -1.269 -17.743 1.00 86.25 267 GLN A N 1
ATOM 2178 C CA . GLN A 1 267 ? -5.923 -2.358 -18.724 1.00 86.25 267 GLN A CA 1
ATOM 2179 C C . GLN A 1 267 ? -6.010 -1.838 -20.162 1.00 86.25 267 GLN A C 1
ATOM 2181 O O . GLN A 1 267 ? -5.313 -2.352 -21.033 1.00 86.25 267 GLN A O 1
ATOM 2186 N N . ASN A 1 268 ? -6.790 -0.786 -20.410 1.00 91.31 268 ASN A N 1
ATOM 2187 C CA . ASN A 1 268 ? -6.876 -0.160 -21.729 1.00 91.31 268 ASN A CA 1
ATOM 2188 C C . ASN A 1 268 ? -5.548 0.485 -22.148 1.00 91.31 268 ASN A C 1
ATOM 2190 O O . ASN A 1 268 ? -5.125 0.311 -23.289 1.00 91.31 268 ASN A O 1
ATOM 2194 N N . ILE A 1 269 ? -4.858 1.172 -21.228 1.00 91.62 269 ILE A N 1
ATOM 2195 C CA . ILE A 1 269 ? -3.509 1.705 -21.484 1.00 91.62 269 ILE A CA 1
ATOM 2196 C C . ILE A 1 269 ? -2.558 0.564 -21.847 1.00 91.62 269 ILE A C 1
ATOM 2198 O O . ILE A 1 269 ? -1.849 0.642 -22.847 1.00 91.62 269 ILE A O 1
ATOM 2202 N N . ILE A 1 270 ? -2.550 -0.513 -21.060 1.00 88.00 270 ILE A N 1
ATOM 2203 C CA . ILE A 1 270 ? -1.720 -1.685 -21.347 1.00 88.00 270 ILE A CA 1
ATOM 2204 C C . ILE A 1 270 ? -2.034 -2.201 -22.752 1.00 88.00 270 ILE A C 1
ATOM 2206 O O . ILE A 1 270 ? -1.140 -2.250 -23.588 1.00 88.00 270 ILE A O 1
ATOM 2210 N N . ALA A 1 271 ? -3.298 -2.496 -23.052 1.00 88.56 271 ALA A N 1
ATOM 2211 C CA . ALA A 1 271 ? -3.706 -3.025 -24.349 1.00 88.56 271 ALA A CA 1
ATOM 2212 C C . ALA A 1 271 ? -3.311 -2.122 -25.531 1.00 88.56 271 ALA A C 1
ATOM 2214 O O . ALA A 1 271 ? -3.032 -2.622 -26.620 1.00 88.56 271 ALA A O 1
ATOM 2215 N N . GLN A 1 272 ? -3.260 -0.804 -25.322 1.00 94.69 272 GLN A N 1
ATOM 2216 C CA . GLN A 1 272 ? -2.862 0.166 -26.339 1.00 94.69 272 GLN A CA 1
ATOM 2217 C C . GLN A 1 272 ? -1.351 0.171 -26.612 1.00 94.69 272 GLN A C 1
ATOM 2219 O O . GLN A 1 272 ? -0.938 0.314 -27.765 1.00 94.69 272 GLN A O 1
ATOM 2224 N N . TYR A 1 273 ? -0.523 0.065 -25.570 1.00 91.00 273 TYR A N 1
ATOM 2225 C CA . TYR A 1 273 ? 0.925 0.288 -25.683 1.00 91.00 273 TYR A CA 1
ATOM 2226 C C . TYR A 1 273 ? 1.760 -0.996 -25.673 1.00 91.00 273 TYR A C 1
ATOM 2228 O O . TYR A 1 273 ? 2.915 -0.976 -26.100 1.00 91.00 273 TYR A O 1
ATOM 2236 N N . PHE A 1 274 ? 1.197 -2.105 -25.202 1.00 85.06 274 PHE A N 1
ATOM 2237 C CA . PHE A 1 274 ? 1.896 -3.369 -25.011 1.00 85.06 274 PHE A CA 1
ATOM 2238 C C . PHE A 1 274 ? 1.581 -4.351 -26.153 1.00 85.06 274 PHE A C 1
ATOM 2240 O O . PHE A 1 274 ? 0.498 -4.349 -26.741 1.00 85.06 274 PHE A O 1
ATOM 2247 N N . LYS A 1 275 ? 2.568 -5.178 -26.511 1.00 86.38 275 LYS A N 1
ATOM 2248 C CA . LYS A 1 275 ? 2.468 -6.239 -27.526 1.00 86.38 275 LYS A CA 1
ATOM 2249 C C . LYS A 1 275 ? 3.133 -7.504 -26.978 1.00 86.38 275 LYS A C 1
ATOM 2251 O O . LYS A 1 275 ? 4.363 -7.580 -27.044 1.00 86.38 275 LYS A O 1
ATOM 2256 N N . PRO A 1 276 ? 2.372 -8.495 -26.483 1.00 86.69 276 PRO A N 1
ATOM 2257 C CA . PRO A 1 276 ? 0.906 -8.652 -26.555 1.00 86.69 276 PRO A CA 1
ATOM 2258 C C . PRO A 1 276 ? 0.076 -7.657 -25.707 1.00 86.69 276 PRO A C 1
ATOM 2260 O O . PRO A 1 276 ? 0.575 -7.117 -24.730 1.00 86.69 276 PRO A O 1
ATOM 2263 N N . PRO A 1 277 ? -1.215 -7.422 -26.026 1.00 86.31 277 PRO A N 1
ATOM 2264 C CA . PRO A 1 277 ? -2.050 -6.394 -25.381 1.00 86.31 277 PRO A CA 1
ATOM 2265 C C . PRO A 1 277 ? -2.534 -6.777 -23.964 1.00 86.31 277 PRO A C 1
ATOM 2267 O O . PRO A 1 277 ? -3.637 -6.428 -23.555 1.00 86.31 277 PRO A O 1
ATOM 2270 N N . SER A 1 278 ? -1.734 -7.535 -23.215 1.00 78.94 278 SER A N 1
ATOM 2271 C CA . SER A 1 278 ? -1.972 -7.886 -21.816 1.00 78.94 278 SER A CA 1
ATOM 2272 C C . SER A 1 278 ? -0.639 -8.131 -21.111 1.00 78.94 278 SER A C 1
ATOM 2274 O O . SER A 1 278 ? 0.232 -8.807 -21.661 1.00 78.94 278 SER A O 1
ATOM 2276 N N . ILE A 1 279 ? -0.501 -7.629 -19.878 1.00 68.94 279 ILE A N 1
ATOM 2277 C CA . ILE A 1 279 ? 0.665 -7.905 -19.020 1.00 68.94 279 ILE A CA 1
ATOM 2278 C C . ILE A 1 279 ? 0.827 -9.412 -18.793 1.00 68.94 279 ILE A C 1
ATOM 2280 O O . ILE A 1 279 ? 1.948 -9.908 -18.826 1.00 68.94 279 ILE A O 1
ATOM 2284 N N . ASP A 1 280 ? -0.278 -10.145 -18.652 1.00 68.69 280 ASP A N 1
ATOM 2285 C CA . ASP A 1 280 ? -0.260 -11.591 -18.386 1.00 68.69 280 ASP A CA 1
ATOM 2286 C C . ASP A 1 280 ? 0.283 -12.407 -19.563 1.00 68.69 280 ASP A C 1
ATOM 2288 O O . ASP A 1 280 ? 0.586 -13.590 -19.440 1.00 68.69 280 ASP A O 1
ATOM 2292 N N . LEU A 1 281 ? 0.387 -11.786 -20.737 1.00 73.88 281 LEU A N 1
ATOM 2293 C CA . LEU A 1 281 ? 0.959 -12.398 -21.930 1.00 73.88 281 LEU A CA 1
ATOM 2294 C C . LEU A 1 281 ? 2.418 -11.964 -22.149 1.00 73.88 281 LEU A C 1
ATOM 2296 O O . LEU A 1 281 ? 3.090 -12.490 -23.031 1.00 73.88 281 LEU A O 1
ATOM 2300 N N . HIS A 1 282 ? 2.924 -11.015 -21.358 1.00 66.19 282 HIS A N 1
ATOM 2301 C CA . HIS A 1 282 ? 4.226 -10.373 -21.539 1.00 66.19 282 HIS A CA 1
ATOM 2302 C C . HIS A 1 282 ? 5.396 -11.081 -20.838 1.00 66.19 282 HIS A C 1
ATOM 2304 O O . HIS A 1 282 ? 6.443 -10.474 -20.617 1.00 66.19 282 HIS A O 1
ATOM 2310 N N . HIS A 1 283 ? 5.259 -12.355 -20.478 1.00 68.44 283 HIS A N 1
ATOM 2311 C CA . HIS A 1 283 ? 6.260 -13.040 -19.661 1.00 68.44 283 HIS A CA 1
ATOM 2312 C C . HIS A 1 283 ? 7.398 -13.688 -20.473 1.00 68.44 283 HIS A C 1
ATOM 2314 O O . HIS A 1 283 ? 7.130 -14.311 -21.502 1.00 68.44 283 HIS A O 1
ATOM 2320 N N . PRO A 1 284 ? 8.652 -13.631 -19.973 1.00 70.50 284 PRO A N 1
ATOM 2321 C CA . PRO A 1 284 ? 9.116 -12.866 -18.807 1.00 70.50 284 PRO A CA 1
ATOM 2322 C C . PRO A 1 284 ? 9.375 -11.384 -19.147 1.00 70.50 284 PRO A C 1
ATOM 2324 O O . PRO A 1 284 ? 9.861 -11.067 -20.229 1.00 70.50 284 PRO A O 1
ATOM 2327 N N . TYR A 1 285 ? 9.126 -10.475 -18.198 1.00 72.81 285 TYR A N 1
ATOM 2328 C CA . TYR A 1 285 ? 9.509 -9.062 -18.315 1.00 72.81 285 TYR A CA 1
ATOM 2329 C C . TYR A 1 285 ? 10.183 -8.552 -17.041 1.00 72.81 285 TYR A C 1
ATOM 2331 O O . TYR A 1 285 ? 9.967 -9.072 -15.946 1.00 72.81 285 TYR A O 1
ATOM 2339 N N . ILE A 1 286 ? 10.982 -7.497 -17.192 1.00 74.00 286 ILE A N 1
ATOM 2340 C CA . ILE A 1 286 ? 11.658 -6.797 -16.099 1.00 74.00 286 ILE A CA 1
ATOM 2341 C C . ILE A 1 286 ? 11.215 -5.341 -16.143 1.00 74.00 286 ILE A C 1
ATOM 2343 O O . ILE A 1 286 ? 11.360 -4.666 -17.162 1.00 74.00 286 ILE A O 1
ATOM 2347 N N . ALA A 1 287 ? 10.673 -4.850 -15.032 1.00 80.50 287 ALA A N 1
ATOM 2348 C CA . ALA A 1 287 ? 10.310 -3.450 -14.886 1.00 80.50 287 ALA A CA 1
ATOM 2349 C C . ALA A 1 287 ? 11.460 -2.684 -14.221 1.00 80.50 287 ALA A C 1
ATOM 2351 O O . ALA A 1 287 ? 11.818 -2.959 -13.076 1.00 80.50 287 ALA A O 1
ATOM 2352 N N . VAL A 1 288 ? 12.019 -1.697 -14.924 1.00 83.25 288 VAL A N 1
ATOM 2353 C CA . VAL A 1 288 ? 13.071 -0.822 -14.390 1.00 83.25 288 VAL A CA 1
ATOM 2354 C C . VAL A 1 288 ? 12.466 0.532 -14.035 1.00 83.25 288 VAL A C 1
ATOM 2356 O O . VAL A 1 288 ? 11.981 1.259 -14.900 1.00 83.25 288 VAL A O 1
ATOM 2359 N N . TYR A 1 289 ? 12.516 0.894 -12.753 1.00 85.81 289 TYR A N 1
ATOM 2360 C CA . TYR A 1 289 ? 12.090 2.205 -12.272 1.00 85.81 289 TYR A CA 1
ATOM 2361 C C . TYR A 1 289 ? 13.297 3.116 -12.033 1.00 85.81 289 TYR A C 1
ATOM 2363 O O . TYR A 1 289 ? 14.090 2.897 -11.117 1.00 85.81 289 TYR A O 1
ATOM 2371 N N . VAL A 1 290 ? 13.416 4.174 -12.839 1.00 88.19 290 VAL A N 1
ATOM 2372 C CA . VAL A 1 290 ? 14.500 5.158 -12.731 1.00 88.19 290 VAL A CA 1
ATOM 2373 C C . VAL A 1 290 ? 13.969 6.438 -12.086 1.00 88.19 290 VAL A C 1
ATOM 2375 O O . VAL A 1 290 ? 13.309 7.250 -12.735 1.00 88.19 290 VAL A O 1
ATOM 2378 N N . ARG A 1 291 ? 14.275 6.651 -10.801 1.00 85.69 291 ARG A N 1
ATOM 2379 C CA . ARG A 1 291 ? 13.923 7.893 -10.092 1.00 85.69 291 ARG A CA 1
ATOM 2380 C C . ARG A 1 291 ? 15.003 8.960 -10.288 1.00 85.69 291 ARG A C 1
ATOM 2382 O O . ARG A 1 291 ? 16.179 8.704 -10.055 1.00 85.69 291 ARG A O 1
ATOM 2389 N N . ARG A 1 292 ? 14.596 10.166 -10.697 1.00 88.31 292 ARG A N 1
ATOM 2390 C CA . ARG A 1 292 ? 15.469 11.340 -10.898 1.00 88.31 292 ARG A CA 1
ATOM 2391 C C . ARG A 1 292 ? 14.867 12.589 -10.231 1.00 88.31 292 ARG A C 1
ATOM 2393 O O . ARG A 1 292 ? 14.231 12.474 -9.183 1.00 88.31 292 ARG A O 1
ATOM 2400 N N . SER A 1 293 ? 15.055 13.756 -10.846 1.00 90.75 293 SER A N 1
ATOM 2401 C CA . SER A 1 293 ? 14.449 15.041 -10.479 1.00 90.75 293 SER A CA 1
ATOM 2402 C C . SER A 1 293 ? 14.801 15.490 -9.055 1.00 90.75 293 SER A C 1
ATOM 2404 O O . SER A 1 293 ? 15.978 15.514 -8.687 1.00 90.75 293 SER A O 1
ATOM 2406 N N . ASP A 1 294 ? 13.789 15.831 -8.258 1.00 88.06 294 ASP A N 1
ATOM 2407 C CA . ASP A 1 294 ? 13.888 16.346 -6.893 1.00 88.06 294 ASP A CA 1
ATOM 2408 C C . ASP A 1 294 ? 14.767 15.477 -5.989 1.00 88.06 294 ASP A C 1
ATOM 2410 O O . ASP A 1 294 ? 15.521 16.000 -5.176 1.00 88.06 294 ASP A O 1
ATOM 2414 N N . LYS A 1 295 ? 14.750 14.152 -6.167 1.00 86.44 295 LYS A N 1
ATOM 2415 C CA . LYS A 1 295 ? 15.539 13.232 -5.334 1.00 86.44 295 LYS A CA 1
ATOM 2416 C C . LYS A 1 295 ? 17.042 13.352 -5.545 1.00 86.44 295 LYS A C 1
ATOM 2418 O O . LYS A 1 295 ? 17.806 13.154 -4.604 1.00 86.44 295 LYS A O 1
ATOM 2423 N N . VAL A 1 296 ? 17.459 13.712 -6.755 1.00 85.75 296 VAL A N 1
ATOM 2424 C CA . VAL A 1 296 ? 18.865 13.989 -7.066 1.00 85.75 296 VAL A CA 1
ATOM 2425 C C . VAL A 1 296 ? 19.220 15.400 -6.606 1.00 85.75 296 VAL A C 1
ATOM 2427 O O . VAL A 1 296 ? 20.230 15.593 -5.937 1.00 85.75 296 VAL A O 1
ATOM 2430 N N . GLN A 1 297 ? 18.362 16.381 -6.901 1.00 87.69 297 GLN A N 1
ATOM 2431 C CA . GLN A 1 297 ? 18.586 17.782 -6.532 1.00 87.69 297 GLN A CA 1
ATOM 2432 C C . GLN A 1 297 ? 18.706 17.972 -5.013 1.00 87.69 297 GLN A C 1
ATOM 2434 O O . GLN A 1 297 ? 19.603 18.671 -4.543 1.00 87.69 297 GLN A O 1
ATOM 2439 N N . ASN A 1 298 ? 17.851 17.294 -4.247 1.00 86.62 298 ASN A N 1
ATOM 2440 C CA . ASN A 1 298 ? 17.825 17.356 -2.787 1.00 86.62 298 ASN A CA 1
ATOM 2441 C C . ASN A 1 298 ? 18.857 16.430 -2.127 1.00 86.62 298 ASN A C 1
ATOM 2443 O O . ASN A 1 298 ? 18.891 16.346 -0.902 1.00 86.62 298 ASN A O 1
ATOM 2447 N N . ARG A 1 299 ? 19.692 15.732 -2.913 1.00 84.19 299 ARG A N 1
ATOM 2448 C CA . ARG A 1 299 ? 20.709 14.780 -2.427 1.00 84.19 299 ARG A CA 1
ATOM 2449 C C . ARG A 1 299 ? 20.135 13.652 -1.559 1.00 84.19 299 ARG A C 1
ATOM 2451 O O . ARG A 1 299 ? 20.835 13.095 -0.720 1.00 84.19 299 ARG A O 1
ATOM 2458 N N . GLU A 1 300 ? 18.868 13.301 -1.770 1.00 77.31 300 GLU A N 1
ATOM 2459 C CA . GLU A 1 300 ? 18.247 12.128 -1.140 1.00 77.31 300 GLU A CA 1
ATOM 2460 C C . GLU A 1 300 ? 18.725 10.822 -1.791 1.00 77.31 300 GLU A C 1
ATOM 2462 O O . GLU A 1 300 ? 18.702 9.762 -1.171 1.00 77.31 300 GLU A O 1
ATOM 2467 N N . MET A 1 301 ? 19.175 10.900 -3.044 1.00 75.06 301 MET A N 1
ATOM 2468 C CA . MET A 1 301 ? 19.942 9.853 -3.708 1.00 75.06 301 MET A CA 1
ATOM 2469 C C . MET A 1 301 ? 21.391 10.313 -3.855 1.00 75.06 301 MET A C 1
ATOM 2471 O O . MET A 1 301 ? 21.641 11.435 -4.295 1.00 75.06 301 MET A O 1
ATOM 2475 N N . SER A 1 302 ? 22.340 9.433 -3.520 1.00 69.56 302 SER A N 1
ATOM 2476 C CA . SER A 1 302 ? 23.779 9.723 -3.615 1.00 69.56 302 SER A CA 1
ATOM 2477 C C . SER A 1 302 ? 24.222 10.058 -5.040 1.00 69.56 302 SER A C 1
ATOM 2479 O O . SER A 1 302 ? 25.165 10.822 -5.221 1.00 69.56 302 SER A O 1
ATOM 2481 N N . GLN A 1 303 ? 23.531 9.510 -6.046 1.00 77.69 303 GLN A N 1
ATOM 2482 C CA . GLN A 1 303 ? 23.772 9.783 -7.458 1.00 77.69 303 GLN A CA 1
ATOM 2483 C C . GLN A 1 303 ? 22.563 9.429 -8.332 1.00 77.69 303 GLN A C 1
ATOM 2485 O O . GLN A 1 303 ? 21.720 8.607 -7.964 1.00 77.69 303 GLN A O 1
ATOM 2490 N N . ALA A 1 304 ? 22.506 10.031 -9.522 1.00 81.12 304 ALA A N 1
ATOM 2491 C CA . ALA A 1 304 ? 21.607 9.609 -10.587 1.00 81.12 304 ALA A CA 1
ATOM 2492 C C . ALA A 1 304 ? 22.257 8.461 -11.369 1.00 81.12 304 ALA A C 1
ATOM 2494 O O . ALA A 1 304 ? 23.258 8.665 -12.053 1.00 81.12 304 ALA A O 1
ATOM 2495 N N . TYR A 1 305 ? 21.677 7.267 -11.293 1.00 83.38 305 TYR A N 1
ATOM 2496 C CA . TYR A 1 305 ? 22.151 6.135 -12.080 1.00 83.38 305 TYR A CA 1
ATOM 2497 C C . TYR A 1 305 ? 21.774 6.302 -13.561 1.00 83.38 305 TYR A C 1
ATOM 2499 O O . TYR A 1 305 ? 20.666 6.728 -13.929 1.00 83.38 305 TYR A O 1
ATOM 2507 N N . THR A 1 306 ? 22.719 5.966 -14.432 1.00 88.81 306 THR A N 1
ATOM 2508 C CA . THR A 1 306 ? 22.467 5.789 -15.863 1.00 88.81 306 THR A CA 1
ATOM 2509 C C . THR A 1 306 ? 21.651 4.521 -16.083 1.00 88.81 306 THR A C 1
ATOM 2511 O O . THR A 1 306 ? 21.717 3.586 -15.290 1.00 88.81 306 THR A O 1
ATOM 2514 N N . LEU A 1 307 ? 20.892 4.465 -17.179 1.00 89.62 307 LEU A N 1
ATOM 2515 C CA . LEU A 1 307 ? 20.115 3.270 -17.507 1.00 89.62 307 LEU A CA 1
ATOM 2516 C C . LEU A 1 307 ? 21.021 2.038 -17.692 1.00 89.62 307 LEU A C 1
ATOM 2518 O O . LEU A 1 307 ? 20.674 0.955 -17.237 1.00 89.62 307 LEU A O 1
ATOM 2522 N N . LYS A 1 308 ? 22.218 2.234 -18.263 1.00 91.75 308 LYS A N 1
ATOM 2523 C CA . LYS A 1 308 ? 23.238 1.189 -18.410 1.00 91.75 308 LYS A CA 1
ATOM 2524 C C . LYS A 1 308 ? 23.582 0.529 -17.072 1.00 91.75 308 LYS A C 1
ATOM 2526 O O . LYS A 1 308 ? 23.619 -0.686 -17.005 1.00 91.75 308 LYS A O 1
ATOM 2531 N N . GLN A 1 309 ? 23.753 1.305 -16.000 1.00 88.38 309 GLN A N 1
ATOM 2532 C CA . GLN A 1 309 ? 24.095 0.750 -14.683 1.00 88.38 309 GLN A CA 1
ATOM 2533 C C . GLN A 1 309 ? 23.011 -0.178 -14.119 1.00 88.38 309 GLN A C 1
ATOM 2535 O O . GLN A 1 309 ? 23.346 -1.145 -13.448 1.00 88.38 309 GLN A O 1
ATOM 2540 N N . TYR A 1 310 ? 21.727 0.084 -14.389 1.00 85.88 310 TYR A N 1
ATOM 2541 C CA . TYR A 1 310 ? 20.659 -0.837 -13.984 1.00 85.88 310 TYR A CA 1
ATOM 2542 C C . TYR A 1 310 ? 20.749 -2.169 -14.735 1.00 85.88 310 TYR A C 1
ATOM 2544 O O . TYR A 1 310 ? 20.578 -3.218 -14.123 1.00 85.88 310 TYR A O 1
ATOM 2552 N N . PHE A 1 311 ? 21.036 -2.125 -16.039 1.00 88.38 311 PHE A N 1
ATOM 2553 C CA . PHE A 1 311 ? 21.176 -3.330 -16.856 1.00 88.38 311 PHE A CA 1
ATOM 2554 C C . PHE A 1 311 ? 22.458 -4.104 -16.544 1.00 88.38 311 PHE A C 1
ATOM 2556 O O . PHE A 1 311 ? 22.389 -5.313 -16.391 1.00 88.38 311 PHE A O 1
ATOM 2563 N N . ASP A 1 312 ? 23.585 -3.421 -16.326 1.00 86.62 312 ASP A N 1
ATOM 2564 C CA . ASP A 1 312 ? 24.841 -4.068 -15.929 1.00 86.62 312 ASP A CA 1
ATOM 2565 C C . ASP A 1 312 ? 24.679 -4.847 -14.606 1.00 86.62 312 ASP A C 1
ATOM 2567 O O . ASP A 1 312 ? 25.189 -5.955 -14.469 1.00 86.62 312 ASP A O 1
ATOM 2571 N N . LEU A 1 313 ? 23.949 -4.285 -13.629 1.00 77.69 313 LEU A N 1
ATOM 2572 C CA . LEU A 1 313 ? 23.647 -4.968 -12.363 1.00 77.69 313 LEU A CA 1
ATOM 2573 C C . LEU A 1 313 ? 22.754 -6.195 -12.564 1.00 77.69 313 LEU A C 1
ATOM 2575 O O . LEU A 1 313 ? 22.953 -7.208 -11.898 1.00 77.69 313 LEU A O 1
ATOM 2579 N N . PHE A 1 314 ? 21.776 -6.100 -13.465 1.00 80.81 314 PHE A N 1
ATOM 2580 C CA . PHE A 1 314 ? 20.913 -7.223 -13.808 1.00 80.81 314 PHE A CA 1
ATOM 2581 C C . PHE A 1 314 ? 21.702 -8.347 -14.495 1.00 80.81 314 PHE A C 1
ATOM 2583 O O . PHE A 1 314 ? 21.616 -9.498 -14.074 1.00 80.81 314 PHE A O 1
ATOM 2590 N N . ASP A 1 315 ? 22.516 -8.015 -15.498 1.00 83.50 315 ASP A N 1
ATOM 2591 C CA . ASP A 1 315 ? 23.333 -8.988 -16.228 1.00 83.50 315 ASP A CA 1
ATOM 2592 C C . ASP A 1 315 ? 24.332 -9.691 -15.298 1.00 83.50 315 ASP A C 1
ATOM 2594 O O . ASP A 1 315 ? 24.527 -10.904 -15.398 1.00 83.50 315 ASP A O 1
ATOM 2598 N N . ALA A 1 316 ? 24.921 -8.955 -14.350 1.00 78.56 316 ALA A N 1
ATOM 2599 C CA . ALA A 1 316 ? 25.817 -9.519 -13.346 1.00 78.56 316 ALA A CA 1
ATOM 2600 C C . ALA A 1 316 ? 25.112 -10.516 -12.406 1.00 78.56 316 ALA A C 1
ATOM 2602 O O . ALA A 1 316 ? 25.691 -11.554 -12.095 1.00 78.56 316 ALA A O 1
ATOM 2603 N N . ASP A 1 317 ? 23.874 -10.239 -11.976 1.00 72.31 317 ASP A N 1
ATOM 2604 C CA . ASP A 1 317 ? 23.075 -11.156 -11.141 1.00 72.31 317 ASP A CA 1
ATOM 2605 C C . ASP A 1 317 ? 22.729 -12.449 -11.900 1.00 72.31 317 ASP A C 1
ATOM 2607 O O . ASP A 1 317 ? 22.886 -13.554 -11.379 1.00 72.31 317 ASP A O 1
ATOM 2611 N N . VAL A 1 318 ? 22.353 -12.321 -13.179 1.00 74.31 318 VAL A N 1
ATOM 2612 C CA . VAL A 1 318 ? 22.076 -13.467 -14.061 1.00 74.31 318 VAL A CA 1
ATOM 2613 C C . VAL A 1 318 ? 23.323 -14.333 -14.266 1.00 74.31 318 VAL A C 1
ATOM 2615 O O . VAL A 1 318 ? 23.230 -15.560 -14.228 1.00 74.31 318 VAL A O 1
ATOM 2618 N N . GLN A 1 319 ? 24.494 -13.722 -14.466 1.00 80.06 319 GLN A N 1
ATOM 2619 C CA . GLN A 1 319 ? 25.751 -14.445 -14.690 1.00 80.06 319 GLN A CA 1
ATOM 2620 C C . GLN A 1 319 ? 26.317 -15.053 -13.395 1.00 80.06 319 GLN A C 1
ATOM 2622 O O . GLN A 1 319 ? 26.763 -16.202 -13.398 1.00 80.06 319 GLN A O 1
ATOM 2627 N N . GLY A 1 320 ? 26.249 -14.332 -12.272 1.00 67.19 320 GLY A N 1
ATOM 2628 C CA . GLY A 1 320 ? 26.784 -14.764 -10.975 1.00 67.19 320 GLY A CA 1
ATOM 2629 C C . GLY A 1 320 ? 26.041 -15.943 -10.336 1.00 67.19 320 GLY A C 1
ATOM 2630 O O . GLY A 1 320 ? 26.603 -16.634 -9.488 1.00 67.19 320 GLY A O 1
ATOM 2631 N N . GLY A 1 321 ? 24.811 -16.234 -10.771 1.00 55.97 321 GLY A N 1
ATOM 2632 C CA . GLY A 1 321 ? 24.065 -17.426 -10.353 1.00 55.97 321 GLY A CA 1
ATOM 2633 C C . GLY A 1 321 ? 24.576 -18.749 -10.942 1.00 55.97 321 GLY A C 1
ATOM 2634 O O . GLY A 1 321 ? 24.095 -19.807 -10.538 1.00 55.97 321 GLY A O 1
ATOM 2635 N N . SER A 1 322 ? 25.528 -18.717 -11.883 1.00 51.47 322 SER A N 1
ATOM 2636 C CA . SER A 1 322 ? 25.997 -19.907 -12.612 1.00 51.47 322 SER A CA 1
ATOM 2637 C C . SER A 1 322 ? 27.273 -20.557 -12.051 1.00 51.47 322 SER A C 1
ATOM 2639 O O . SER A 1 322 ? 27.616 -21.667 -12.452 1.00 51.47 322 SER A O 1
ATOM 2641 N N . GLU A 1 323 ? 27.937 -19.939 -11.068 1.00 45.28 323 GLU A N 1
ATOM 2642 C CA . GLU A 1 323 ? 29.200 -20.429 -10.494 1.00 45.28 323 GLU A CA 1
ATOM 2643 C C . GLU A 1 323 ? 29.076 -20.846 -9.018 1.00 45.28 323 GLU A C 1
ATOM 2645 O O . GLU A 1 323 ? 29.743 -20.321 -8.128 1.00 45.28 323 GLU A O 1
ATOM 2650 N N . LYS A 1 324 ? 28.253 -21.858 -8.738 1.00 40.16 324 LYS A N 1
ATOM 2651 C CA . LYS A 1 324 ? 28.565 -22.806 -7.657 1.00 40.16 324 LYS A CA 1
ATOM 2652 C C . LYS A 1 324 ? 28.359 -24.228 -8.169 1.00 40.16 324 LYS A C 1
ATOM 2654 O O . LYS A 1 324 ? 27.264 -24.767 -8.011 1.00 40.16 324 LYS A O 1
ATOM 2659 N N . PRO A 1 325 ? 29.378 -24.838 -8.805 1.00 41.19 325 PRO A N 1
ATOM 2660 C CA . PRO A 1 325 ? 29.404 -26.288 -8.906 1.00 41.19 325 PRO A CA 1
ATOM 2661 C C . PRO A 1 325 ? 29.370 -26.856 -7.479 1.00 41.19 325 PRO A C 1
ATOM 2663 O O . PRO A 1 325 ? 30.099 -26.383 -6.604 1.00 41.19 325 PRO A O 1
ATOM 2666 N N . MET A 1 326 ? 28.439 -27.783 -7.256 1.00 37.81 326 MET A N 1
ATOM 2667 C CA . MET A 1 326 ? 28.258 -28.504 -5.995 1.00 37.81 326 MET A CA 1
ATOM 2668 C C . MET A 1 326 ? 29.466 -29.379 -5.675 1.00 37.81 326 MET A C 1
ATOM 2670 O O . MET A 1 326 ? 30.019 -29.968 -6.634 1.00 37.81 326 MET A O 1
#

Sequence (326 aa):
MKYFIRNRSLQSIIIKIIFGLISFVLVFVFDFLLDSSFNETNSKIHLALSPNIQLNQRSSTNNQQSIKSSSYEYNSTHLWSMRLADENYFHLAHLLPCRIVEYPRGPIIDKIDSCDHSSANEFSIQNTLQAQKWLYEHQHPMDCTNKRFAIIHNFAVSGFGSTMHQIAWAFGKAIADNRIAVYQIPGNWLYGTCNSSTPDCVFLPITNCSIPSKVDGNQTIKITANIGYWSKPIHPFIFQKRTFNWYRAQLLFYLMRYKPETLAYAQNIIAQYFKPPSIDLHHPYIAVYVRRSDKVQNREMSQAYTLKQYFDLFDADVQGGSEKPM